Protein AF-A0A2E7Y3X1-F1 (afdb_monomer_lite)

Sequence (190 aa):
MLAMCLMLLVVEGESPPASPPPTRCIVHYDGQHRVCGELVGRDEDAVHITDEAGMQHSIPLPRVVAIEPLLELPAPSEGIVELIDGRQLRGLLKRDDCNAVEIMLHGVPVQMERHHVSRVWILDPLEKRYAELKKSMPLERPGAHLAFCRWLVREKAWPLAVLELEAHTSTHRSAEATRLLRAARAQHKL

Radius of gyration: 26.08 Å; chains: 1; bounding box: 53×42×89 Å

Secondary structure (DSSP, 8-state):
--------------PPP-----EEEEEEETTTEEEEEEEEEE-SSEEEEEETTS-EEEEEGGGEEEEEEPP--SS-EEEEEEETTS-EEEEEEEEE-SSEEEEEETTEEEEEEGGGEEEEEEPPPHHHHHHHHHHHS-TTSHHHHHHHHHHHHHTT-HHHHHHHHHHHHHHS--HHHHHHHHHHHHHHT-

Structure (mmCIF, N/CA/C/O backbone):
data_AF-A0A2E7Y3X1-F1
#
_entry.id   AF-A0A2E7Y3X1-F1
#
loop_
_atom_site.group_PDB
_atom_site.id
_atom_site.type_symbol
_atom_site.label_atom_id
_atom_site.label_alt_id
_atom_site.label_comp_id
_atom_site.label_asym_id
_atom_site.label_entity_id
_atom_site.label_seq_id
_atom_site.pdbx_PDB_ins_code
_atom_site.Cartn_x
_atom_site.Cartn_y
_atom_site.Cartn_z
_atom_site.occupancy
_atom_site.B_iso_or_equiv
_atom_site.auth_seq_id
_atom_site.auth_comp_id
_atom_site.auth_asym_id
_atom_site.auth_atom_id
_atom_site.pdbx_PDB_model_num
ATOM 1 N N . MET A 1 1 ? 35.098 32.346 60.918 1.00 36.81 1 MET A N 1
ATOM 2 C CA . MET A 1 1 ? 35.245 31.022 60.270 1.00 36.81 1 MET A CA 1
ATOM 3 C C . MET A 1 1 ? 34.120 30.129 60.764 1.00 36.81 1 MET A C 1
ATOM 5 O O . MET A 1 1 ? 34.074 29.907 61.957 1.00 36.81 1 MET A O 1
ATOM 9 N N . LEU A 1 2 ? 33.186 29.601 59.985 1.00 36.59 2 LEU A N 1
ATOM 10 C CA . LEU A 1 2 ? 32.792 29.774 58.590 1.00 36.59 2 LEU A CA 1
ATOM 11 C C . LEU A 1 2 ? 31.359 29.203 58.579 1.00 36.59 2 LEU A C 1
ATOM 13 O O . LEU A 1 2 ? 31.165 28.053 58.966 1.00 36.59 2 LEU A O 1
ATOM 17 N N . ALA A 1 3 ? 30.360 30.029 58.268 1.00 38.53 3 ALA A N 1
ATOM 18 C CA . ALA A 1 3 ? 28.970 29.601 58.155 1.00 38.53 3 ALA A CA 1
ATOM 19 C C . ALA A 1 3 ? 28.824 28.798 56.858 1.00 38.53 3 ALA A C 1
ATOM 21 O O . ALA A 1 3 ? 29.039 29.344 55.777 1.00 38.53 3 ALA A O 1
ATOM 22 N N . MET A 1 4 ? 28.509 27.508 56.959 1.00 36.28 4 MET A N 1
ATOM 23 C CA . MET A 1 4 ? 28.327 26.648 55.793 1.00 36.28 4 MET A CA 1
ATOM 24 C C . MET A 1 4 ? 26.831 26.505 55.511 1.00 36.28 4 MET A C 1
ATOM 26 O O . MET A 1 4 ? 26.117 25.771 56.190 1.00 36.28 4 MET A O 1
ATOM 30 N N . CYS A 1 5 ? 26.370 27.282 54.530 1.00 38.19 5 CYS A N 1
ATOM 31 C CA . CYS A 1 5 ? 25.054 27.170 53.916 1.00 38.19 5 CYS A CA 1
ATOM 32 C C . CYS A 1 5 ? 24.906 25.791 53.265 1.00 38.19 5 CYS A C 1
ATOM 34 O O . CYS A 1 5 ? 25.650 25.465 52.341 1.00 38.19 5 CYS A O 1
ATOM 36 N N . LEU A 1 6 ? 23.931 25.003 53.716 1.00 38.72 6 LEU A N 1
ATOM 37 C CA . LEU A 1 6 ? 23.481 23.814 53.003 1.00 38.72 6 LEU A CA 1
ATOM 38 C C . LEU A 1 6 ? 22.379 24.251 52.029 1.00 38.72 6 LEU A C 1
ATOM 40 O O . LEU A 1 6 ? 21.280 24.614 52.447 1.00 38.72 6 LEU A O 1
ATOM 44 N N . MET A 1 7 ? 22.711 24.290 50.738 1.00 38.16 7 MET A N 1
ATOM 45 C CA . MET A 1 7 ? 21.757 24.560 49.665 1.00 38.16 7 MET A CA 1
ATOM 46 C C . MET A 1 7 ? 20.740 23.418 49.554 1.00 38.16 7 MET A C 1
ATOM 48 O O . MET A 1 7 ? 21.112 22.255 49.408 1.00 38.16 7 MET A O 1
ATOM 52 N N . LEU A 1 8 ? 19.457 23.778 49.573 1.00 37.97 8 LEU A N 1
ATOM 53 C CA . LEU A 1 8 ? 18.356 22.954 49.086 1.00 37.97 8 LEU A CA 1
ATOM 54 C C . LEU A 1 8 ? 18.502 22.791 47.567 1.00 37.97 8 LEU A C 1
ATOM 56 O O . LEU A 1 8 ? 18.290 23.740 46.815 1.00 37.97 8 LEU A O 1
ATOM 60 N N . LEU A 1 9 ? 18.863 21.588 47.123 1.00 38.94 9 LEU A N 1
ATOM 61 C CA . LEU A 1 9 ? 18.692 21.169 45.735 1.00 38.94 9 LEU A CA 1
ATOM 62 C C . LEU A 1 9 ? 17.208 20.865 45.517 1.00 38.94 9 LEU A C 1
ATOM 64 O O . LEU A 1 9 ? 16.686 19.857 45.992 1.00 38.94 9 LEU A O 1
ATOM 68 N N . VAL A 1 10 ? 16.533 21.773 44.816 1.00 39.69 10 VAL A N 1
ATOM 69 C CA . VAL A 1 10 ? 15.251 21.511 44.164 1.00 39.69 10 VAL A CA 1
ATOM 70 C C . VAL A 1 10 ? 15.531 20.487 43.068 1.00 39.69 10 VAL A C 1
ATOM 72 O O . VAL A 1 10 ? 16.221 20.791 42.099 1.00 39.69 10 VAL A O 1
ATOM 75 N N . VAL A 1 11 ? 15.052 19.258 43.248 1.00 41.47 11 VAL A N 1
ATOM 76 C CA . VAL A 1 11 ? 14.991 18.276 42.163 1.00 41.47 11 VAL A CA 1
ATOM 77 C C . VAL A 1 11 ? 13.848 18.729 41.265 1.00 41.47 11 VAL A C 1
ATOM 79 O O . VAL A 1 11 ? 12.677 18.581 41.616 1.00 41.47 11 VAL A O 1
ATOM 82 N N . GLU A 1 12 ? 14.197 19.378 40.157 1.00 40.31 12 GLU A N 1
ATOM 83 C CA . GLU A 1 12 ? 13.263 19.681 39.079 1.00 40.31 12 GLU A CA 1
ATOM 84 C C . GLU A 1 12 ? 12.647 18.361 38.606 1.00 40.31 12 GLU A C 1
ATOM 86 O O . GLU A 1 12 ? 13.353 17.426 38.230 1.00 40.31 12 GLU A O 1
ATOM 91 N N . GLY A 1 13 ? 11.321 18.266 38.714 1.00 38.94 13 GLY A N 1
ATOM 92 C CA . GLY A 1 13 ? 10.562 17.119 38.246 1.00 38.94 13 GLY A CA 1
ATOM 93 C C . GLY A 1 13 ? 10.783 16.947 36.752 1.00 38.94 13 GLY A C 1
ATOM 94 O O . GLY A 1 13 ? 10.369 17.788 35.954 1.00 38.94 13 GLY A O 1
ATOM 95 N N . GLU A 1 14 ? 11.449 15.856 36.395 1.00 34.66 14 GLU A N 1
ATOM 96 C CA . GLU A 1 14 ? 11.584 15.395 35.025 1.00 34.66 14 GLU A CA 1
ATOM 97 C C . GLU A 1 14 ? 10.174 15.261 34.441 1.00 34.66 14 GLU A C 1
ATOM 99 O O . GLU A 1 14 ? 9.353 14.471 34.913 1.00 34.66 14 GLU A O 1
ATOM 104 N N . SER A 1 15 ? 9.854 16.125 33.476 1.00 43.72 15 SER A N 1
ATOM 105 C CA . SER A 1 15 ? 8.588 16.051 32.754 1.00 43.72 15 SER A CA 1
ATOM 106 C C . SER A 1 15 ? 8.481 14.652 32.142 1.00 43.72 15 SER A C 1
ATOM 108 O O . SER A 1 15 ? 9.465 14.196 31.551 1.00 43.72 15 SER A O 1
ATOM 110 N N . PRO A 1 16 ? 7.340 13.949 32.283 1.00 46.28 16 PRO A N 1
ATOM 111 C CA . PRO A 1 16 ? 7.193 12.618 31.711 1.00 46.28 16 PRO A CA 1
ATOM 112 C C . PRO A 1 16 ? 7.498 12.680 30.208 1.00 46.28 16 PRO A C 1
ATOM 114 O O . PRO A 1 16 ? 7.191 13.698 29.574 1.00 46.28 16 PRO A O 1
ATOM 117 N N . PRO A 1 17 ? 8.120 11.631 29.635 1.00 42.34 17 PRO A N 1
ATOM 118 C CA . PRO A 1 17 ? 8.454 11.609 28.220 1.00 42.34 17 PRO A CA 1
ATOM 119 C C . PRO A 1 17 ? 7.197 11.950 27.429 1.00 42.34 17 PRO A C 1
ATOM 121 O O . PRO A 1 17 ? 6.142 11.362 27.674 1.00 42.34 17 PRO A O 1
ATOM 124 N N . ALA A 1 18 ? 7.313 12.946 26.545 1.00 43.97 18 ALA A N 1
ATOM 125 C CA . ALA A 1 18 ? 6.234 13.382 25.675 1.00 43.97 18 ALA A CA 1
ATOM 126 C C . ALA A 1 18 ? 5.549 12.138 25.107 1.00 43.97 18 ALA A C 1
ATOM 128 O O . ALA A 1 18 ? 6.200 11.335 24.431 1.00 43.97 18 ALA A O 1
ATOM 129 N N . SER A 1 19 ? 4.276 11.953 25.478 1.00 41.88 19 SER A N 1
ATOM 130 C CA . SER A 1 19 ? 3.465 10.826 25.030 1.00 41.88 19 SER A CA 1
ATOM 131 C C . SER A 1 19 ? 3.677 10.665 23.526 1.00 41.88 19 SER A C 1
ATOM 133 O O . SER A 1 19 ? 3.640 11.683 22.821 1.00 41.88 19 SER A O 1
ATOM 135 N N . PRO A 1 20 ? 3.934 9.443 23.016 1.00 49.34 20 PRO A N 1
ATOM 136 C CA . PRO A 1 20 ? 3.955 9.236 21.577 1.00 49.34 20 PRO A CA 1
ATOM 137 C C . PRO A 1 20 ? 2.677 9.854 20.995 1.00 49.34 20 PRO A C 1
ATOM 139 O O . PRO A 1 20 ? 1.634 9.798 21.661 1.00 49.34 20 PRO A O 1
ATOM 142 N N . PRO A 1 21 ? 2.759 10.511 19.822 1.00 53.31 21 PRO A N 1
ATOM 143 C CA . PRO A 1 21 ? 1.614 11.204 19.252 1.00 53.31 21 PRO A CA 1
ATOM 144 C C . PRO A 1 21 ? 0.409 10.256 19.251 1.00 53.31 21 PRO A C 1
ATOM 146 O O . PRO A 1 21 ? 0.591 9.072 18.929 1.00 53.31 21 PRO A O 1
ATOM 149 N N . PRO A 1 22 ? -0.781 10.739 19.662 1.00 60.69 22 PRO A N 1
ATOM 150 C CA . PRO A 1 22 ? -1.964 9.902 19.773 1.00 60.69 22 PRO A CA 1
ATOM 151 C C . PRO A 1 22 ? -2.155 9.180 18.447 1.00 60.69 22 PRO A C 1
ATOM 153 O O . PRO A 1 22 ? -2.323 9.787 17.391 1.00 60.69 22 PRO A O 1
ATOM 156 N N . THR A 1 23 ? -2.012 7.860 18.491 1.00 82.44 23 THR A N 1
ATOM 157 C CA . THR A 1 23 ? -2.152 7.038 17.297 1.00 82.44 23 THR A CA 1
ATOM 158 C C . THR A 1 23 ? -3.634 6.754 17.163 1.00 82.44 23 THR A C 1
ATOM 160 O O . THR A 1 23 ? -4.177 5.953 17.928 1.00 82.44 23 THR A O 1
ATOM 163 N N . ARG A 1 24 ? -4.300 7.440 16.225 1.00 91.06 24 ARG A N 1
ATOM 164 C CA . ARG A 1 24 ? -5.672 7.091 15.854 1.00 91.06 24 ARG A CA 1
ATOM 165 C C . ARG A 1 24 ? -5.684 5.647 15.379 1.00 91.06 24 ARG A C 1
ATOM 167 O O . ARG A 1 24 ? -4.821 5.226 14.609 1.00 91.06 24 ARG A O 1
ATOM 174 N N . CYS A 1 25 ? -6.613 4.858 15.892 1.00 92.62 25 CYS A N 1
ATOM 175 C CA . CYS A 1 25 ? -6.677 3.441 15.588 1.00 92.62 25 CYS A CA 1
ATOM 176 C C . CYS A 1 25 ? -8.103 2.907 15.682 1.00 92.62 25 CYS A C 1
ATOM 178 O O . CYS A 1 25 ? -9.008 3.540 16.228 1.00 92.62 25 CYS A O 1
ATOM 180 N N . ILE A 1 26 ? -8.282 1.710 15.137 1.00 92.62 26 ILE A N 1
ATOM 181 C CA . ILE A 1 26 ? -9.478 0.897 15.302 1.00 92.62 26 ILE A CA 1
ATOM 182 C C . ILE A 1 26 ? -9.088 -0.304 16.154 1.00 92.62 26 ILE A C 1
ATOM 184 O O . ILE A 1 26 ? -8.217 -1.089 15.776 1.00 92.62 26 ILE A O 1
ATOM 188 N N . VAL A 1 27 ? -9.740 -0.456 17.302 1.00 93.19 27 VAL A N 1
ATOM 189 C CA . VAL A 1 27 ? -9.602 -1.633 18.159 1.00 93.19 27 VAL A CA 1
ATOM 190 C C . VAL A 1 27 ? -10.762 -2.571 17.868 1.00 93.19 27 VAL A C 1
ATOM 192 O O . VAL A 1 27 ? -11.920 -2.226 18.102 1.00 93.19 27 VAL A O 1
ATOM 195 N N . HIS A 1 28 ? -10.445 -3.765 17.377 1.00 92.69 28 HIS A N 1
ATOM 196 C CA . HIS A 1 28 ? -11.402 -4.850 17.177 1.00 92.69 28 HIS A CA 1
ATOM 197 C C . HIS A 1 28 ? -11.414 -5.753 18.404 1.00 92.69 28 HIS A C 1
ATOM 199 O O . HIS A 1 28 ? -10.354 -6.192 18.858 1.00 92.69 28 HIS A O 1
ATOM 205 N N . TYR A 1 29 ? -12.597 -6.057 18.931 1.00 94.56 29 TYR A N 1
ATOM 206 C CA . TYR A 1 29 ? -12.757 -6.879 20.128 1.00 94.56 29 TYR A CA 1
ATOM 207 C C . TYR A 1 29 ? -14.000 -7.771 20.059 1.00 94.56 29 TYR A C 1
ATOM 209 O O . TYR A 1 29 ? -14.948 -7.503 19.323 1.00 94.56 29 TYR A O 1
ATOM 217 N N . ASP A 1 30 ? -13.962 -8.892 20.783 1.00 93.88 30 ASP A N 1
ATOM 218 C CA . ASP A 1 30 ? -14.985 -9.956 20.759 1.00 93.88 30 ASP A CA 1
ATOM 219 C C . ASP A 1 30 ? -15.348 -10.479 19.353 1.00 93.88 30 ASP A C 1
ATOM 221 O O . ASP A 1 30 ? -16.418 -11.045 19.141 1.00 93.88 30 ASP A O 1
ATOM 225 N N . GLY A 1 31 ? -14.488 -10.254 18.359 1.00 87.31 31 GLY A N 1
ATOM 226 C CA . GLY A 1 31 ? -14.678 -10.677 16.970 1.00 87.31 31 GLY A CA 1
ATOM 227 C C . GLY A 1 31 ? -15.711 -9.890 16.152 1.00 87.31 31 GLY A C 1
ATOM 228 O O . GLY A 1 31 ? -15.670 -9.978 14.928 1.00 87.31 31 GLY A O 1
ATOM 229 N N . GLN A 1 32 ? -16.615 -9.127 16.774 1.00 88.19 32 GLN A N 1
ATOM 230 C CA . GLN A 1 32 ? -17.670 -8.378 16.066 1.00 88.19 32 GLN A CA 1
ATOM 231 C C . GLN A 1 32 ? -17.723 -6.891 16.412 1.00 88.19 32 GLN A C 1
ATOM 233 O O . GLN A 1 32 ? -18.306 -6.109 15.660 1.00 88.19 32 GLN A O 1
ATOM 238 N N . HIS A 1 33 ? -17.139 -6.487 17.537 1.00 91.62 33 HIS A N 1
ATOM 239 C CA . HIS A 1 33 ? -17.184 -5.104 17.973 1.00 91.62 33 HIS A CA 1
ATOM 240 C C . HIS A 1 33 ? -15.929 -4.353 17.542 1.00 91.62 33 HIS A C 1
ATOM 242 O O . HIS A 1 33 ? -14.830 -4.909 17.473 1.00 91.62 33 HIS A O 1
ATOM 248 N N . ARG A 1 34 ? -16.104 -3.058 17.279 1.00 92.12 34 ARG A N 1
ATOM 249 C C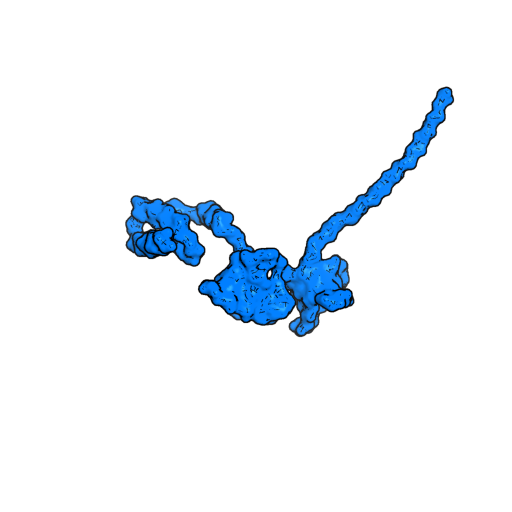A . ARG A 1 34 ? -15.011 -2.140 16.982 1.00 92.12 34 ARG A CA 1
ATOM 250 C C . ARG A 1 34 ? -15.239 -0.804 17.671 1.00 92.12 34 ARG A C 1
ATOM 252 O O . ARG A 1 34 ? -16.358 -0.296 17.661 1.00 92.12 34 ARG A O 1
ATOM 259 N N . VAL A 1 35 ? -14.173 -0.23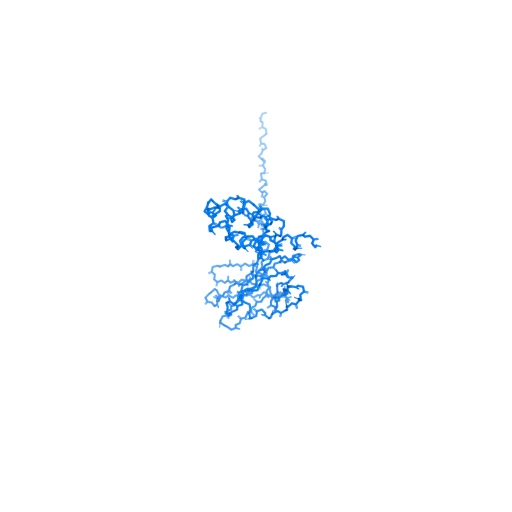6 18.216 1.00 93.94 35 VAL A N 1
ATOM 260 C CA . VAL A 1 35 ? -14.120 1.158 18.670 1.00 93.94 35 VAL A CA 1
ATOM 261 C C . VAL A 1 35 ? -13.020 1.855 17.892 1.00 93.94 35 VAL A C 1
ATOM 263 O O . VAL A 1 35 ? -11.934 1.306 17.719 1.00 93.94 35 VAL A O 1
ATOM 266 N N . CYS A 1 36 ? -13.323 3.051 17.403 1.00 93.25 36 CYS A N 1
ATOM 267 C CA . CYS A 1 36 ? -12.362 3.895 16.722 1.00 93.25 36 CYS A CA 1
ATOM 268 C C . CYS A 1 36 ? -12.151 5.183 17.502 1.00 93.25 36 CYS A C 1
ATOM 270 O O . CYS A 1 36 ? -13.106 5.733 18.053 1.00 93.25 36 CYS A O 1
ATOM 272 N N . GLY A 1 37 ? -10.912 5.650 17.535 1.00 92.38 37 GLY A N 1
ATOM 273 C CA . GLY A 1 37 ? -10.538 6.810 18.319 1.00 92.38 37 GLY A CA 1
ATOM 274 C C . GLY A 1 37 ? -9.037 6.894 18.529 1.00 92.38 37 GLY A C 1
ATOM 275 O O . GLY A 1 37 ? -8.255 6.312 17.776 1.00 92.38 37 GLY A O 1
ATOM 276 N N . GLU A 1 38 ? -8.635 7.623 19.558 1.00 92.50 38 GLU A N 1
ATOM 277 C CA . GLU A 1 38 ? -7.236 7.826 19.916 1.00 92.50 38 GLU A CA 1
ATOM 278 C C . GLU A 1 38 ? -6.793 6.809 20.965 1.00 92.50 38 GLU A C 1
ATOM 280 O O . GLU A 1 38 ? -7.393 6.695 22.038 1.00 92.50 38 GLU A O 1
ATOM 285 N N . LEU A 1 39 ? -5.722 6.070 20.667 1.00 91.69 39 LEU A N 1
ATOM 286 C CA . LEU A 1 39 ? -5.102 5.179 21.640 1.00 91.69 39 LEU A CA 1
ATOM 287 C C . LEU A 1 39 ? -4.460 6.008 22.762 1.00 91.69 39 LEU A C 1
ATOM 289 O O . LEU A 1 39 ? -3.434 6.652 22.550 1.00 91.69 39 LEU A O 1
ATOM 293 N N . VAL A 1 40 ? -5.050 5.957 23.957 1.00 90.69 40 VAL A N 1
ATOM 294 C CA . VAL A 1 40 ? -4.565 6.669 25.152 1.00 90.69 40 VAL A CA 1
ATOM 295 C C . VAL A 1 40 ? -3.418 5.906 25.801 1.00 90.69 40 VAL A C 1
ATOM 297 O O . VAL A 1 40 ? -2.466 6.495 26.307 1.00 90.69 40 VAL A O 1
ATOM 300 N N . GLY A 1 41 ? -3.501 4.578 25.789 1.00 85.94 41 GLY A N 1
ATOM 301 C CA . GLY A 1 41 ? -2.474 3.735 26.371 1.00 85.94 41 GLY A CA 1
ATOM 302 C C . GLY A 1 41 ? -2.835 2.262 26.353 1.00 85.94 41 GLY A C 1
ATOM 303 O O . GLY A 1 41 ? -3.950 1.855 26.025 1.00 85.94 41 GLY A O 1
ATOM 304 N N . ARG A 1 42 ? -1.854 1.455 26.729 1.00 88.56 42 ARG A N 1
ATOM 305 C CA . ARG A 1 42 ? -1.990 0.020 26.933 1.00 88.56 42 ARG A CA 1
ATOM 306 C C . ARG A 1 42 ? -1.262 -0.323 28.221 1.00 88.56 42 ARG A C 1
ATOM 308 O O . ARG A 1 42 ? -0.087 0.016 28.348 1.00 88.56 42 ARG A O 1
ATOM 315 N N . ASP A 1 43 ? -1.958 -0.972 29.140 1.00 89.44 43 ASP A N 1
ATOM 316 C CA . ASP A 1 43 ? -1.357 -1.547 30.341 1.00 89.44 43 ASP A CA 1
ATOM 317 C C . ASP A 1 43 ? -1.235 -3.076 30.196 1.00 89.44 43 ASP A C 1
ATOM 319 O O . ASP A 1 43 ? -1.312 -3.617 29.085 1.00 89.44 43 ASP A O 1
ATOM 323 N N . GLU A 1 44 ? -0.956 -3.771 31.299 1.00 89.94 44 GLU A N 1
ATOM 324 C CA . GLU A 1 44 ? -0.776 -5.228 31.311 1.00 89.94 44 GLU A CA 1
ATOM 325 C C . GLU A 1 44 ? -2.080 -6.001 31.064 1.00 89.94 44 GLU A C 1
ATOM 327 O O . GLU A 1 44 ? -2.022 -7.143 30.606 1.00 89.94 44 GLU A O 1
ATOM 332 N N . ASP A 1 45 ? -3.239 -5.372 31.282 1.00 93.25 45 ASP A N 1
ATOM 333 C CA . ASP A 1 45 ? -4.541 -6.040 31.317 1.00 93.25 45 ASP A CA 1
ATOM 334 C C . ASP A 1 45 ? -5.514 -5.538 30.240 1.00 93.25 45 ASP A C 1
ATOM 336 O O . ASP A 1 45 ? -6.428 -6.268 29.843 1.00 93.25 45 ASP A O 1
ATOM 340 N N . ALA A 1 46 ? -5.339 -4.316 29.735 1.00 94.44 46 ALA A N 1
ATOM 341 C CA . ALA A 1 46 ? -6.295 -3.625 28.883 1.00 94.44 46 ALA A CA 1
ATOM 342 C C . ALA A 1 46 ? -5.665 -2.622 27.898 1.00 94.44 46 ALA A C 1
ATOM 344 O O . ALA A 1 46 ? -4.543 -2.126 28.031 1.00 94.44 46 ALA A O 1
ATOM 345 N N . VAL A 1 47 ? -6.454 -2.311 26.872 1.00 93.38 47 VAL A N 1
ATOM 346 C CA . VAL A 1 47 ? -6.231 -1.237 25.905 1.00 93.38 47 VAL A CA 1
ATOM 347 C C . VAL A 1 47 ? -7.215 -0.117 26.208 1.00 93.38 47 VAL A C 1
ATOM 349 O O . VAL A 1 47 ? -8.421 -0.359 26.290 1.00 93.38 47 VAL A O 1
ATOM 352 N N . HIS A 1 48 ? -6.705 1.105 26.345 1.00 94.06 48 HIS A N 1
ATOM 353 C CA . HIS A 1 48 ? -7.501 2.297 26.621 1.00 94.06 48 HIS A CA 1
ATOM 354 C C . HIS A 1 48 ? -7.565 3.176 25.379 1.00 94.06 48 HIS A C 1
ATOM 356 O O . HIS A 1 48 ? -6.534 3.602 24.853 1.00 94.06 48 HIS A O 1
ATOM 362 N N . ILE A 1 49 ? -8.779 3.457 24.921 1.00 94.25 49 ILE A N 1
ATOM 36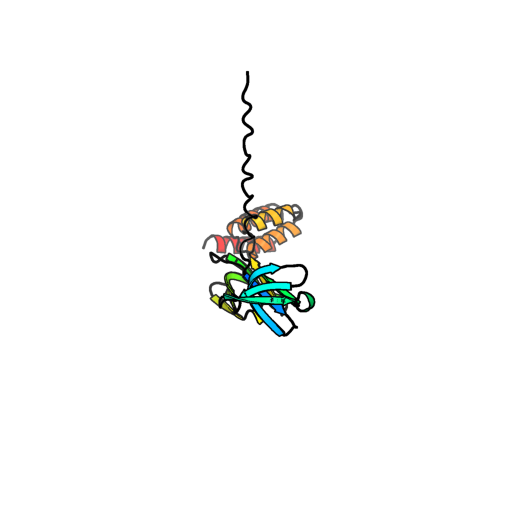3 C CA . ILE A 1 49 ? -9.051 4.256 23.727 1.00 94.25 49 ILE A CA 1
ATOM 364 C C . ILE A 1 49 ? -10.107 5.308 24.050 1.00 94.25 49 ILE A C 1
ATOM 366 O O . ILE A 1 49 ? -11.099 5.007 24.711 1.00 94.25 49 ILE A O 1
ATOM 370 N N . THR A 1 50 ? -9.900 6.535 23.589 1.00 94.88 50 THR A N 1
ATOM 371 C CA . THR A 1 50 ? -10.918 7.589 23.645 1.00 94.88 50 THR A CA 1
ATOM 372 C C . THR A 1 50 ? -11.582 7.664 22.285 1.00 94.88 50 THR A C 1
ATOM 374 O O . THR A 1 50 ? -10.900 7.904 21.291 1.00 94.88 50 THR A O 1
ATOM 377 N N . ASP A 1 51 ? -12.888 7.417 22.225 1.00 92.75 51 ASP A N 1
ATOM 378 C CA . ASP A 1 51 ? -13.636 7.482 20.972 1.00 92.75 51 ASP A CA 1
ATOM 379 C C . ASP A 1 51 ? -13.806 8.923 20.457 1.00 92.75 51 ASP A C 1
ATOM 381 O O . ASP A 1 51 ? -13.461 9.900 21.124 1.00 92.75 51 ASP A O 1
ATOM 385 N N . GLU A 1 52 ? -14.365 9.069 19.254 1.00 87.06 52 GLU A N 1
ATOM 386 C CA . GLU A 1 52 ? -14.612 10.383 18.637 1.00 87.06 52 GLU A CA 1
ATOM 387 C C . GLU A 1 52 ? -15.604 11.262 19.428 1.00 87.06 52 GLU A C 1
ATOM 389 O O . GLU A 1 52 ? -15.636 12.478 19.237 1.00 87.06 52 GLU A O 1
ATOM 394 N N . ALA A 1 53 ? -16.404 10.678 20.326 1.00 89.62 53 ALA A N 1
ATOM 395 C CA . ALA A 1 53 ? -17.306 11.407 21.215 1.00 89.62 53 ALA A CA 1
ATOM 396 C C . ALA A 1 53 ? -16.621 11.855 22.522 1.00 89.62 53 ALA A C 1
ATOM 398 O O . ALA A 1 53 ? -17.260 12.494 23.361 1.00 89.62 53 ALA A O 1
ATOM 399 N N . GLY A 1 54 ? -15.334 11.540 22.705 1.00 89.50 54 GLY A N 1
ATOM 400 C CA . GLY A 1 54 ? -14.578 11.830 23.920 1.00 89.50 54 GLY A CA 1
ATOM 401 C C . GLY A 1 54 ? -14.844 10.842 25.058 1.00 89.50 54 GLY A C 1
ATOM 402 O O . GLY A 1 54 ? -14.451 11.100 26.196 1.00 89.50 54 GLY A O 1
ATOM 403 N N . MET A 1 55 ? -15.517 9.722 24.786 1.00 93.06 55 MET A N 1
ATOM 404 C CA . MET A 1 55 ? -15.770 8.682 25.773 1.00 93.06 55 MET A CA 1
ATOM 405 C C . MET A 1 55 ? -14.583 7.729 25.840 1.00 93.06 55 MET A C 1
ATOM 407 O O . MET A 1 55 ? -14.108 7.213 24.829 1.00 93.06 55 MET A O 1
ATOM 411 N N . GLN A 1 56 ? -14.116 7.473 27.057 1.00 93.62 56 GLN A N 1
ATOM 412 C CA . GLN A 1 56 ? -13.027 6.541 27.290 1.00 93.62 56 GLN A CA 1
ATOM 413 C C . GLN A 1 56 ? -13.564 5.112 27.396 1.00 93.62 56 GLN A C 1
ATOM 415 O O . GLN A 1 56 ? -14.439 4.816 28.211 1.00 93.62 56 GLN A O 1
ATOM 420 N N . HIS A 1 57 ? -12.991 4.217 26.599 1.00 93.94 57 HIS A N 1
ATOM 421 C CA . HIS A 1 57 ? -13.256 2.786 26.614 1.00 93.94 57 HIS A CA 1
ATOM 422 C C . HIS A 1 57 ? -12.015 2.049 27.099 1.00 93.94 57 HIS A C 1
ATOM 424 O O . HIS A 1 57 ? -10.897 2.339 26.670 1.00 93.94 57 HIS A O 1
ATOM 430 N N . SER A 1 58 ? -12.224 1.066 27.972 1.00 94.88 58 SER A N 1
ATOM 431 C CA . SER A 1 58 ? -11.178 0.153 28.422 1.00 94.88 58 SER A CA 1
ATOM 432 C C . SER A 1 58 ? -11.544 -1.265 28.005 1.00 94.88 58 SER A C 1
ATOM 434 O O . SER A 1 58 ? -12.569 -1.808 28.426 1.00 94.88 58 SER A O 1
ATOM 436 N N . ILE A 1 59 ? -10.736 -1.842 27.119 1.00 95.94 59 ILE A N 1
ATOM 437 C CA . ILE A 1 59 ? -10.986 -3.144 26.504 1.00 95.94 59 ILE A CA 1
ATOM 438 C C . ILE A 1 59 ? -9.937 -4.127 27.035 1.00 95.94 59 ILE A C 1
ATOM 440 O O . ILE A 1 59 ? -8.754 -3.949 26.739 1.00 95.94 59 ILE A O 1
ATOM 444 N N . PRO A 1 60 ? -10.328 -5.177 27.781 1.00 95.81 60 PRO A N 1
ATOM 445 C CA . PRO A 1 60 ? -9.388 -6.177 28.277 1.00 95.81 60 PRO A CA 1
ATOM 446 C C . PRO A 1 60 ? -8.609 -6.843 27.138 1.00 95.81 60 PRO A C 1
ATOM 448 O O . PRO A 1 60 ? -9.212 -7.292 26.162 1.00 95.81 60 PRO A O 1
ATOM 451 N N . LEU A 1 61 ? -7.290 -6.978 27.280 1.00 93.88 61 LEU A N 1
ATOM 452 C CA . LEU A 1 61 ? -6.406 -7.571 26.272 1.00 93.88 61 LEU A CA 1
ATOM 453 C C . LEU A 1 61 ? -6.855 -8.959 25.788 1.00 93.88 61 LEU A C 1
ATOM 455 O O . LEU A 1 61 ? -6.806 -9.176 24.579 1.00 93.88 61 LEU A O 1
ATOM 459 N N . PRO A 1 62 ? -7.365 -9.873 26.643 1.00 95.56 62 PRO A N 1
ATOM 460 C CA . PRO A 1 62 ? -7.874 -11.165 26.176 1.00 95.56 62 PRO A CA 1
ATOM 461 C C . PRO A 1 62 ? -9.054 -11.073 25.196 1.00 95.56 62 PRO A C 1
ATOM 463 O O . PRO A 1 62 ? -9.342 -12.043 24.500 1.00 95.56 62 PRO A O 1
ATOM 466 N N . ARG A 1 63 ? -9.760 -9.934 25.153 1.00 96.06 63 ARG A N 1
ATOM 467 C CA . ARG A 1 63 ? -10.883 -9.677 24.235 1.00 96.06 63 ARG A CA 1
ATOM 468 C C . ARG A 1 63 ? -10.452 -8.950 22.966 1.00 96.06 63 ARG A C 1
ATOM 470 O O . ARG A 1 63 ? -11.216 -8.936 22.002 1.00 96.06 63 ARG A O 1
ATOM 477 N N . VAL A 1 64 ? -9.264 -8.343 22.958 1.00 95.06 64 VAL A N 1
ATOM 478 C CA . VAL A 1 64 ? -8.730 -7.622 21.800 1.00 95.06 64 VAL A CA 1
ATOM 479 C C . VAL A 1 64 ? -8.307 -8.628 20.737 1.00 95.06 64 VAL A C 1
ATOM 481 O O . VAL A 1 64 ? -7.464 -9.490 20.968 1.00 95.06 64 VAL A O 1
ATOM 484 N N . VAL A 1 65 ? -8.885 -8.489 19.550 1.00 93.44 65 VAL A N 1
ATOM 485 C CA . VAL A 1 65 ? -8.561 -9.309 18.379 1.00 93.44 65 VAL A CA 1
ATOM 486 C C . VAL A 1 65 ? -7.451 -8.653 17.566 1.00 93.44 65 VAL A C 1
ATOM 488 O O . VAL A 1 65 ? -6.503 -9.319 17.157 1.00 93.44 65 VAL A O 1
ATOM 491 N N . ALA A 1 66 ? -7.559 -7.345 17.333 1.00 90.31 66 ALA A N 1
ATOM 492 C CA . ALA A 1 66 ? -6.591 -6.584 16.556 1.00 90.31 66 ALA A CA 1
ATOM 493 C C . ALA A 1 66 ? -6.643 -5.095 16.913 1.00 90.31 66 ALA A C 1
ATOM 495 O O . ALA A 1 66 ? -7.685 -4.575 17.313 1.00 90.31 66 ALA A O 1
ATOM 496 N N . ILE A 1 67 ? -5.516 -4.412 16.720 1.00 90.56 67 ILE A N 1
ATOM 497 C CA . ILE A 1 67 ? -5.417 -2.953 16.773 1.00 90.56 67 ILE A CA 1
ATOM 498 C C . ILE A 1 67 ? -4.865 -2.503 15.426 1.00 90.56 67 ILE A C 1
ATOM 500 O O . ILE A 1 67 ? -3.733 -2.837 15.071 1.00 90.56 67 ILE A O 1
ATOM 504 N N . GLU A 1 68 ? -5.668 -1.766 14.673 1.00 89.75 68 GLU A N 1
ATOM 505 C CA . GLU A 1 68 ? -5.291 -1.234 13.370 1.00 89.75 68 GLU A CA 1
ATOM 506 C C . GLU A 1 68 ? -4.984 0.258 13.483 1.00 89.75 68 GLU A C 1
ATOM 508 O O . GLU A 1 68 ? -5.902 1.034 13.750 1.00 89.75 68 GLU A O 1
ATOM 513 N N . PRO A 1 69 ? -3.735 0.696 13.266 1.00 89.88 69 PRO A N 1
ATOM 514 C CA . PRO A 1 69 ? -3.443 2.119 13.197 1.00 89.88 69 PRO A CA 1
ATOM 515 C C . PRO A 1 69 ? -4.099 2.734 11.954 1.00 89.88 69 PRO A C 1
ATOM 517 O O . PRO A 1 69 ? -4.098 2.137 10.872 1.00 89.88 69 PRO A O 1
ATOM 520 N N . LEU A 1 70 ? -4.643 3.934 12.122 1.00 91.50 70 LEU A N 1
ATOM 521 C CA . LEU A 1 70 ? -5.097 4.795 11.038 1.00 91.50 70 LEU A CA 1
ATOM 522 C C . LEU A 1 70 ? -3.957 5.719 10.624 1.00 91.50 70 LEU A C 1
ATOM 524 O O . LEU A 1 70 ? -3.172 6.182 11.455 1.00 91.50 70 LEU A O 1
ATOM 528 N N . LEU A 1 71 ? -3.848 5.966 9.323 1.00 91.12 71 LEU A N 1
ATOM 529 C CA . LEU A 1 71 ? -2.834 6.868 8.799 1.00 91.12 71 LEU A CA 1
ATOM 530 C C . LEU A 1 71 ? -3.295 8.320 8.884 1.00 91.12 71 LEU A C 1
ATOM 532 O O . LEU A 1 71 ? -4.251 8.724 8.225 1.00 91.12 71 LEU A O 1
ATOM 536 N N . GLU A 1 72 ? -2.524 9.133 9.597 1.00 88.50 72 GLU A N 1
ATOM 537 C CA . GLU A 1 72 ? -2.654 10.584 9.528 1.00 88.50 72 GLU A CA 1
ATOM 538 C C . GLU A 1 72 ? -2.028 11.104 8.229 1.00 88.50 72 GLU A C 1
ATOM 540 O O . GLU A 1 72 ? -0.817 11.018 8.010 1.00 88.50 72 GLU A O 1
ATOM 545 N N . LEU A 1 73 ? -2.876 11.627 7.342 1.00 89.12 73 LEU A N 1
ATOM 546 C CA . LEU A 1 73 ? -2.502 12.084 6.005 1.00 89.12 73 LEU A CA 1
ATOM 547 C C . LEU A 1 73 ? -2.670 13.611 5.906 1.00 89.12 73 LEU A C 1
ATOM 549 O O . LEU A 1 73 ? -3.709 14.079 5.439 1.00 89.12 73 LEU A O 1
ATOM 553 N N . PRO A 1 74 ? -1.661 14.418 6.302 1.00 87.00 74 PRO A N 1
ATOM 554 C CA . PRO A 1 74 ? -1.753 15.882 6.240 1.00 87.00 74 PRO A CA 1
ATOM 555 C C . PRO A 1 74 ? -1.861 16.407 4.801 1.00 87.00 74 PRO A C 1
ATOM 557 O O . PRO A 1 74 ? -2.370 17.500 4.561 1.00 87.00 74 PRO A O 1
ATOM 560 N N . ALA A 1 75 ? -1.374 15.627 3.836 1.00 90.88 75 ALA A N 1
ATOM 561 C CA . ALA A 1 75 ? -1.534 15.870 2.415 1.00 90.88 75 ALA A CA 1
ATOM 562 C C . ALA A 1 75 ? -1.693 14.534 1.672 1.00 90.88 75 ALA A C 1
ATOM 564 O O . ALA A 1 75 ? -1.179 13.506 2.135 1.00 90.88 75 ALA A O 1
ATOM 565 N N . PRO A 1 76 ? -2.354 14.535 0.499 1.00 92.56 76 PRO A N 1
ATOM 566 C CA . PRO A 1 76 ? -2.483 13.332 -0.303 1.00 92.56 76 PRO A CA 1
ATOM 567 C C . PRO A 1 76 ? -1.120 12.715 -0.641 1.00 92.56 76 PRO A C 1
ATOM 569 O O . PRO A 1 76 ? -0.240 13.405 -1.153 1.00 92.56 76 PRO A O 1
ATOM 572 N N . SER A 1 77 ? -0.956 11.421 -0.372 1.00 93.25 77 SER A N 1
ATOM 573 C CA . SER A 1 77 ? 0.330 10.715 -0.475 1.00 93.25 77 SER A CA 1
ATOM 574 C C . SER A 1 77 ? 0.195 9.428 -1.285 1.00 93.25 77 SER A C 1
ATOM 576 O O . SER A 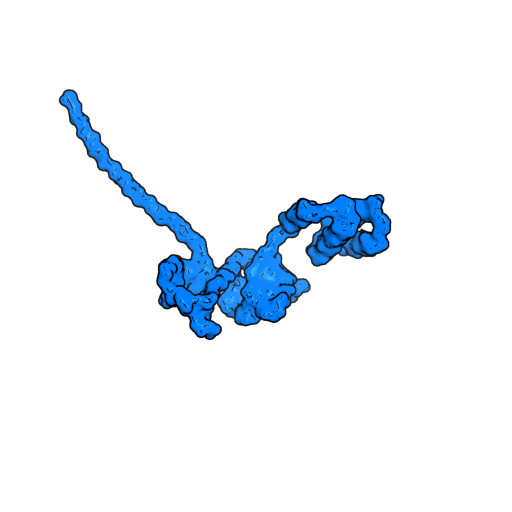1 77 ? -0.855 8.790 -1.260 1.00 93.25 77 SER A O 1
ATOM 578 N N . GLU A 1 78 ? 1.228 9.030 -2.037 1.00 93.69 78 GLU A N 1
ATOM 579 C CA . GLU A 1 78 ? 1.190 7.731 -2.723 1.00 93.69 78 GLU A CA 1
ATOM 580 C C . GLU A 1 78 ? 1.124 6.604 -1.696 1.00 93.69 78 GLU A C 1
ATOM 582 O O . GLU A 1 78 ? 1.895 6.571 -0.741 1.00 93.69 78 GLU A O 1
ATOM 587 N N . GLY A 1 79 ? 0.228 5.650 -1.912 1.00 94.56 79 GLY A N 1
ATOM 588 C CA . GLY A 1 79 ? 0.084 4.523 -1.010 1.00 94.56 79 GLY A CA 1
ATOM 589 C C . GLY A 1 79 ? -0.632 3.346 -1.636 1.00 94.56 79 GLY A C 1
ATOM 590 O O . GLY A 1 79 ? -1.015 3.359 -2.814 1.00 94.56 79 GLY A O 1
ATOM 591 N N . ILE A 1 80 ? -0.770 2.306 -0.824 1.00 95.00 80 ILE A N 1
ATOM 592 C CA . ILE A 1 80 ? -1.465 1.078 -1.176 1.00 95.00 80 ILE A CA 1
ATOM 593 C C . ILE A 1 80 ? -2.574 0.838 -0.159 1.00 95.00 80 ILE A C 1
ATOM 595 O O . ILE A 1 80 ? -2.361 0.936 1.049 1.00 95.00 80 ILE A O 1
ATOM 599 N N . VAL A 1 81 ? -3.749 0.506 -0.684 1.00 96.00 81 VAL A N 1
ATOM 600 C CA . VAL A 1 81 ? -4.870 -0.060 0.063 1.00 96.00 81 VAL A CA 1
ATOM 601 C C . VAL A 1 81 ? -4.953 -1.533 -0.303 1.00 96.00 81 VAL A C 1
ATOM 603 O O . VAL A 1 81 ? -5.190 -1.880 -1.462 1.00 96.00 81 VAL A O 1
ATOM 606 N N . GLU A 1 82 ? -4.743 -2.399 0.674 1.00 96.06 82 GLU A N 1
ATOM 607 C CA . GLU A 1 82 ? -4.968 -3.834 0.559 1.00 96.06 82 GLU A CA 1
ATOM 608 C C . GLU A 1 82 ? -6.358 -4.168 1.079 1.00 96.06 82 GLU A C 1
ATOM 610 O O . GLU A 1 82 ? -6.752 -3.756 2.171 1.00 96.06 82 GLU A O 1
ATOM 615 N N . LEU A 1 83 ? -7.117 -4.897 0.274 1.00 95.62 83 LEU A N 1
ATOM 616 C CA . LEU A 1 83 ? -8.478 -5.301 0.586 1.00 95.62 83 LEU A CA 1
ATOM 617 C C . LEU A 1 83 ? -8.495 -6.654 1.280 1.00 95.62 83 LEU A C 1
ATOM 619 O O . LEU A 1 83 ? -7.549 -7.432 1.178 1.00 95.62 83 LEU A O 1
ATOM 623 N N . ILE A 1 84 ? -9.610 -6.961 1.936 1.00 92.94 84 ILE A N 1
ATOM 624 C CA . ILE A 1 84 ? -9.814 -8.261 2.594 1.00 92.94 84 ILE A CA 1
ATOM 625 C C . ILE A 1 84 ? -9.737 -9.453 1.625 1.00 92.94 84 ILE A C 1
ATOM 627 O O . ILE A 1 84 ? -9.437 -10.565 2.045 1.00 92.94 84 ILE A O 1
ATOM 631 N N . ASP A 1 85 ? -9.979 -9.230 0.329 1.00 93.62 85 ASP A N 1
ATOM 632 C CA . ASP A 1 85 ? -9.857 -10.245 -0.725 1.00 93.62 85 ASP A CA 1
ATOM 633 C C . ASP A 1 85 ? -8.415 -10.402 -1.258 1.00 93.62 85 ASP A C 1
ATOM 635 O O . ASP A 1 85 ? -8.173 -11.177 -2.184 1.00 93.62 85 ASP A O 1
ATOM 639 N N . GLY A 1 86 ? -7.453 -9.668 -0.687 1.00 93.62 86 GLY A N 1
ATOM 640 C CA . GLY A 1 86 ? -6.041 -9.675 -1.068 1.00 93.62 86 GLY A CA 1
ATOM 641 C C . GLY A 1 86 ? -5.703 -8.799 -2.276 1.00 93.62 86 GLY A C 1
ATOM 642 O O . GLY A 1 86 ? -4.537 -8.708 -2.667 1.00 93.62 86 GLY A O 1
ATOM 643 N N . ARG A 1 87 ? -6.681 -8.129 -2.898 1.00 95.19 87 ARG A N 1
ATOM 644 C CA . ARG A 1 87 ? -6.384 -7.171 -3.967 1.00 95.19 87 ARG A CA 1
ATOM 645 C C . ARG A 1 87 ? -5.688 -5.943 -3.396 1.00 95.19 87 ARG A C 1
ATOM 647 O O . ARG A 1 87 ? -6.070 -5.423 -2.352 1.00 95.19 87 ARG A O 1
ATOM 654 N N . GLN A 1 88 ? -4.729 -5.421 -4.153 1.00 95.69 88 GLN A N 1
ATOM 655 C CA . GLN A 1 88 ? -4.001 -4.207 -3.802 1.00 95.69 88 GLN A CA 1
ATOM 656 C C . GLN A 1 88 ? -4.325 -3.090 -4.788 1.00 95.69 88 GLN A C 1
ATOM 658 O O . GLN A 1 88 ? -4.169 -3.236 -6.003 1.00 95.69 88 GLN A O 1
ATOM 663 N N . LEU A 1 89 ? -4.778 -1.965 -4.250 1.00 94.44 89 LEU A N 1
ATOM 664 C CA . LEU A 1 89 ? -5.071 -0.753 -4.994 1.00 94.44 89 LEU A CA 1
ATOM 665 C C . LEU A 1 89 ? -3.985 0.265 -4.701 1.00 94.44 89 LEU A C 1
ATOM 667 O O . LEU A 1 89 ? -3.777 0.654 -3.555 1.00 94.44 89 LEU A O 1
ATOM 671 N N . ARG A 1 90 ? -3.302 0.710 -5.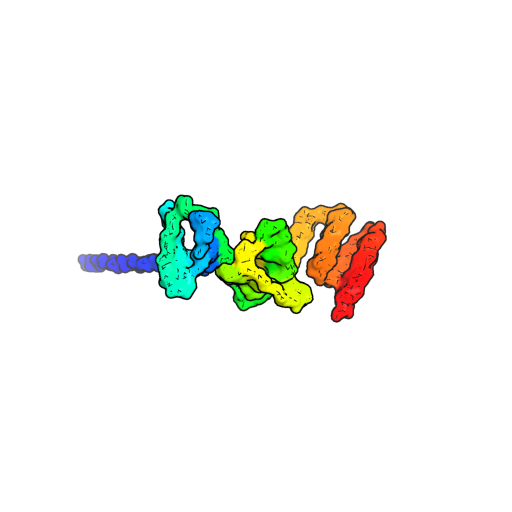751 1.00 94.06 90 ARG A N 1
ATOM 672 C CA . ARG A 1 90 ? -2.272 1.733 -5.646 1.00 94.06 90 ARG A CA 1
ATOM 673 C C . ARG A 1 90 ? -2.761 3.051 -6.222 1.00 94.06 90 ARG A C 1
ATOM 675 O O . ARG A 1 90 ? -3.244 3.096 -7.353 1.00 94.06 90 ARG A O 1
ATOM 682 N N . GLY A 1 91 ? -2.546 4.125 -5.479 1.00 93.75 91 GLY A N 1
ATOM 683 C CA . GLY A 1 91 ? -2.983 5.457 -5.866 1.00 93.75 91 GLY A CA 1
ATOM 684 C C . GLY A 1 91 ? -2.565 6.512 -4.859 1.00 93.75 91 GLY A C 1
ATOM 685 O O . GLY A 1 91 ? -1.690 6.282 -4.026 1.00 93.75 91 GLY A O 1
ATOM 686 N N . LEU A 1 92 ? -3.197 7.677 -4.955 1.00 95.25 92 LEU A N 1
ATOM 687 C CA . LEU A 1 92 ? -2.972 8.777 -4.025 1.00 95.25 92 LEU A CA 1
ATOM 688 C C . LEU A 1 92 ? -3.979 8.661 -2.876 1.00 95.25 92 LEU A C 1
ATOM 690 O O . LEU A 1 92 ? -5.165 8.934 -3.070 1.00 95.25 92 LEU A O 1
ATOM 694 N N . LEU A 1 93 ? -3.519 8.221 -1.709 1.00 96.00 93 LEU A N 1
ATOM 695 C CA . LEU A 1 93 ? -4.306 8.197 -0.482 1.00 96.00 93 LEU A CA 1
ATOM 696 C C . LEU A 1 93 ? -4.635 9.627 -0.080 1.00 96.00 93 LEU A C 1
ATOM 698 O O . LEU A 1 93 ? -3.747 10.475 -0.032 1.00 96.00 93 LEU A O 1
ATOM 702 N N . LYS A 1 94 ? -5.908 9.894 0.192 1.00 95.69 94 LYS A N 1
ATOM 703 C CA . LYS A 1 94 ? -6.386 11.209 0.623 1.00 95.69 94 LYS A CA 1
ATOM 704 C C . LYS A 1 94 ? -6.835 11.219 2.069 1.00 95.69 94 LYS A C 1
ATOM 706 O O . LYS A 1 94 ? -6.648 12.227 2.738 1.00 95.69 94 LYS A O 1
ATOM 711 N N . ARG A 1 95 ? -7.458 10.130 2.516 1.00 94.50 95 ARG A N 1
ATOM 712 C CA . ARG A 1 95 ? -8.029 10.030 3.852 1.00 94.50 95 ARG A CA 1
ATOM 713 C C . ARG A 1 95 ? -8.055 8.583 4.310 1.00 94.50 95 ARG A C 1
ATOM 715 O O . ARG A 1 95 ? -8.354 7.699 3.506 1.00 94.50 95 ARG A O 1
ATOM 722 N N . ASP A 1 96 ? -7.761 8.375 5.583 1.00 94.44 96 ASP A N 1
ATOM 723 C CA . ASP A 1 96 ? -7.904 7.095 6.256 1.00 94.44 96 ASP A CA 1
ATOM 724 C C . ASP A 1 96 ? -8.598 7.305 7.608 1.00 94.44 96 ASP A C 1
ATOM 726 O O . ASP A 1 96 ? -7.996 7.812 8.549 1.00 94.44 96 ASP A O 1
ATOM 730 N N . ASP A 1 97 ? -9.880 6.947 7.680 1.00 92.56 97 ASP A N 1
ATOM 731 C CA . ASP A 1 97 ? -10.711 7.119 8.869 1.00 92.56 97 ASP A CA 1
ATOM 732 C C . ASP A 1 97 ? -11.378 5.807 9.299 1.00 92.56 97 ASP A C 1
ATOM 734 O O . ASP A 1 97 ? -11.440 4.815 8.569 1.00 92.56 97 ASP A O 1
ATOM 738 N N . CYS A 1 98 ? -12.009 5.857 10.471 1.00 90.62 98 CYS A N 1
ATOM 739 C CA . CYS A 1 98 ? -12.812 4.793 11.070 1.00 90.62 98 CYS A CA 1
ATOM 740 C C . CYS A 1 98 ? -13.851 4.168 10.126 1.00 90.62 98 CYS A C 1
ATOM 742 O O . CYS A 1 98 ? -14.148 2.972 10.195 1.00 90.62 98 CYS A O 1
ATOM 744 N N . ASN A 1 99 ? -14.440 4.997 9.261 1.00 91.81 99 ASN A N 1
ATOM 745 C CA . ASN A 1 99 ? -15.562 4.612 8.412 1.00 91.81 99 ASN A CA 1
ATOM 746 C C . ASN A 1 99 ? -15.126 4.256 6.996 1.00 91.81 99 ASN A C 1
ATOM 748 O O . ASN A 1 99 ? -15.691 3.341 6.393 1.00 91.81 99 ASN A O 1
ATOM 752 N N . ALA A 1 100 ? -14.140 4.970 6.455 1.00 94.69 100 ALA A N 1
ATOM 753 C CA . ALA A 1 100 ? -13.764 4.829 5.064 1.00 94.69 100 ALA A CA 1
ATOM 754 C C . ALA A 1 100 ? -12.316 5.231 4.787 1.00 94.69 100 ALA A C 1
ATOM 756 O O . ALA A 1 100 ? -11.745 6.087 5.457 1.00 94.69 100 ALA A O 1
ATOM 757 N N . VAL A 1 101 ? -11.787 4.651 3.714 1.00 96.44 101 VAL A N 1
ATOM 758 C CA . VAL A 1 101 ? -10.526 5.038 3.088 1.00 96.44 101 VAL A CA 1
ATOM 759 C C . VAL A 1 101 ? -10.836 5.698 1.751 1.00 96.44 101 VAL A C 1
ATOM 761 O O . VAL A 1 101 ? -11.605 5.163 0.946 1.00 96.44 101 VAL A O 1
ATOM 764 N N . GLU A 1 102 ? -10.237 6.859 1.503 1.00 97.00 102 GLU A N 1
ATOM 765 C CA . GLU A 1 102 ? -10.335 7.568 0.230 1.00 97.00 102 GLU A CA 1
ATOM 766 C C . GLU A 1 102 ? -9.013 7.500 -0.527 1.00 97.00 102 GLU A C 1
ATOM 768 O O . GLU A 1 102 ? -7.963 7.931 -0.041 1.00 97.00 102 GLU A O 1
ATOM 773 N N . ILE A 1 103 ? -9.080 7.012 -1.763 1.00 97.19 103 ILE A N 1
ATOM 774 C CA . ILE A 1 103 ? -7.934 6.876 -2.656 1.00 97.19 103 ILE A CA 1
ATOM 775 C C . ILE A 1 103 ? -8.275 7.405 -4.049 1.00 97.19 103 ILE A C 1
ATOM 777 O O . ILE A 1 103 ? -9.352 7.173 -4.589 1.00 97.19 103 ILE A O 1
ATOM 781 N N . MET A 1 104 ? -7.341 8.125 -4.662 1.00 96.44 104 MET A N 1
ATOM 782 C CA . MET A 1 104 ? -7.431 8.544 -6.057 1.00 96.44 104 MET A CA 1
ATOM 783 C C . MET A 1 104 ? -6.757 7.498 -6.947 1.00 96.44 104 MET A C 1
ATOM 785 O O . MET A 1 104 ? -5.533 7.342 -6.912 1.00 96.44 104 MET A O 1
ATOM 789 N N . LEU A 1 105 ? -7.538 6.817 -7.781 1.00 93.81 105 LEU A N 1
ATOM 790 C CA . LEU A 1 105 ? -7.049 5.842 -8.752 1.00 93.81 105 LEU A CA 1
ATOM 791 C C . LEU A 1 105 ? -7.113 6.452 -10.148 1.00 93.81 105 LEU A C 1
ATOM 793 O O . LEU A 1 105 ? -8.187 6.755 -10.652 1.00 93.81 105 LEU A O 1
ATOM 797 N N . HIS A 1 106 ? -5.957 6.660 -10.782 1.00 87.44 106 HIS A N 1
ATOM 798 C CA . HIS A 1 106 ? -5.876 7.226 -12.138 1.00 87.44 106 HIS A CA 1
ATOM 799 C C . HIS A 1 106 ? -6.657 8.545 -12.329 1.00 87.44 106 HIS A C 1
ATOM 801 O O . HIS A 1 106 ? -7.194 8.799 -13.402 1.00 87.44 106 HIS A O 1
ATOM 807 N N . GLY A 1 107 ? -6.715 9.387 -11.293 1.00 89.31 107 GLY A N 1
ATOM 808 C CA . GLY A 1 107 ? -7.457 10.654 -11.320 1.00 89.31 107 GLY A CA 1
ATOM 809 C C . GLY A 1 107 ? -8.951 10.534 -10.997 1.00 89.31 107 GLY A C 1
ATOM 810 O O . GLY A 1 107 ? -9.644 11.547 -11.001 1.00 89.31 107 GLY A O 1
ATOM 811 N N . VAL A 1 108 ? -9.439 9.334 -10.673 1.00 94.00 108 VAL A N 1
ATOM 812 C CA . VAL A 1 108 ? -10.815 9.091 -10.226 1.00 94.00 108 VAL A CA 1
ATOM 813 C C . VAL A 1 108 ? -10.837 8.861 -8.709 1.00 94.00 108 VAL A C 1
ATOM 815 O O . VAL A 1 108 ? -10.115 7.982 -8.226 1.00 94.00 108 VAL A O 1
ATOM 818 N N . PRO A 1 109 ? -11.628 9.628 -7.934 1.00 95.50 109 PRO A N 1
ATOM 819 C CA . PRO A 1 109 ? -11.765 9.398 -6.503 1.00 95.50 109 PRO A CA 1
ATOM 820 C C . PRO A 1 109 ? -12.571 8.121 -6.254 1.00 95.50 109 PRO A C 1
ATOM 822 O O . PRO A 1 109 ? -13.642 7.928 -6.825 1.00 95.50 109 PRO A O 1
ATOM 825 N N . VAL A 1 110 ? -12.053 7.260 -5.386 1.00 96.56 110 VAL A N 1
ATOM 826 C CA . VAL A 1 110 ? -12.695 6.022 -4.949 1.00 96.56 110 VAL A CA 1
ATOM 827 C C . VAL A 1 110 ? -12.745 6.025 -3.429 1.00 96.56 110 VAL A C 1
ATOM 829 O O . VAL A 1 110 ? -11.728 6.226 -2.764 1.00 96.56 110 VAL A O 1
ATOM 832 N N . GLN A 1 111 ? -13.938 5.801 -2.889 1.00 96.69 111 GLN A N 1
ATOM 833 C CA . GLN A 1 111 ? -14.166 5.650 -1.460 1.00 96.69 111 GLN A CA 1
ATOM 834 C C . GLN A 1 111 ? -14.474 4.190 -1.156 1.00 96.69 111 GLN A C 1
ATOM 836 O O . GLN A 1 111 ? -15.228 3.536 -1.877 1.00 96.69 111 GLN A O 1
ATOM 841 N N . MET A 1 112 ? -13.880 3.686 -0.082 1.00 95.31 112 MET A N 1
ATOM 842 C CA . MET A 1 112 ? -14.019 2.304 0.345 1.00 95.31 112 MET A CA 1
ATOM 843 C C . MET A 1 112 ? -14.414 2.266 1.802 1.00 95.31 112 MET A C 1
ATOM 845 O O . MET A 1 112 ? -13.793 2.935 2.621 1.00 95.31 112 MET A O 1
ATOM 849 N N . GLU A 1 113 ? -15.423 1.472 2.138 1.00 94.81 113 GLU A N 1
ATOM 850 C CA . GLU A 1 113 ? -15.762 1.256 3.537 1.00 94.81 113 GLU A CA 1
ATOM 851 C C . GLU A 1 113 ? -14.618 0.549 4.255 1.00 94.81 113 GLU A C 1
ATOM 853 O O . GLU A 1 113 ? -14.045 -0.416 3.744 1.00 94.81 113 GLU A O 1
ATOM 858 N N . ARG A 1 114 ? -14.301 1.013 5.464 1.00 91.62 114 ARG A N 1
ATOM 859 C CA . ARG A 1 114 ? -13.134 0.541 6.210 1.00 91.62 114 ARG A CA 1
ATOM 860 C C . ARG A 1 114 ? -13.191 -0.960 6.501 1.00 91.62 114 ARG A C 1
ATOM 862 O O . ARG A 1 114 ? -12.155 -1.602 6.535 1.00 91.62 114 ARG A O 1
ATOM 869 N N . HIS A 1 115 ? -14.385 -1.542 6.621 1.00 89.69 115 HIS A N 1
ATOM 870 C CA . HIS A 1 115 ? -14.556 -2.981 6.851 1.00 89.69 115 HIS A CA 1
ATOM 871 C C . HIS A 1 115 ? -14.179 -3.863 5.638 1.00 89.69 115 HIS A C 1
ATOM 873 O O . HIS A 1 115 ? -14.010 -5.069 5.790 1.00 89.69 115 HIS A O 1
ATOM 879 N N . HIS A 1 116 ? -14.033 -3.281 4.441 1.00 93.00 116 HIS A N 1
ATOM 880 C CA . HIS A 1 116 ? -13.518 -3.966 3.248 1.00 93.00 116 HIS A CA 1
ATOM 881 C C . HIS A 1 116 ? -11.997 -3.822 3.080 1.00 93.00 116 HIS A C 1
ATOM 883 O O . HIS A 1 116 ? -11.413 -4.424 2.173 1.00 93.00 116 HIS A O 1
ATOM 889 N N . VAL A 1 117 ? -11.352 -3.013 3.920 1.00 93.94 117 VAL A N 1
ATOM 890 C CA . VAL A 1 117 ? -9.921 -2.722 3.863 1.00 93.94 117 VAL A CA 1
ATOM 891 C C . VAL A 1 117 ? -9.206 -3.566 4.909 1.00 93.94 117 VAL A C 1
ATOM 893 O O . VAL A 1 117 ? -9.573 -3.558 6.075 1.00 93.94 117 VAL A O 1
ATOM 896 N N . SER A 1 118 ? -8.178 -4.297 4.486 1.00 91.56 118 SER A N 1
ATOM 897 C CA . SER A 1 118 ? -7.327 -5.083 5.380 1.00 91.56 118 SER A CA 1
ATOM 898 C C . SER A 1 118 ? -6.156 -4.263 5.913 1.00 91.56 118 SER A C 1
ATOM 900 O O . SER A 1 118 ? -5.803 -4.374 7.086 1.00 91.56 118 SER A O 1
ATOM 902 N N . ARG A 1 119 ? -5.521 -3.454 5.058 1.00 91.56 119 ARG A N 1
ATOM 903 C CA . ARG A 1 119 ? -4.360 -2.649 5.449 1.00 91.56 119 ARG A CA 1
ATOM 904 C C . ARG A 1 119 ? -4.192 -1.444 4.536 1.00 91.56 119 ARG A C 1
ATOM 906 O O . ARG A 1 119 ? -4.482 -1.510 3.344 1.00 91.56 119 ARG A O 1
ATOM 913 N N . VAL A 1 120 ? -3.659 -0.363 5.094 1.00 93.88 120 VAL A N 1
ATOM 914 C CA . VAL A 1 120 ? -3.249 0.827 4.346 1.00 93.88 120 VAL A CA 1
ATOM 915 C C . VAL A 1 120 ? -1.812 1.167 4.715 1.00 93.88 120 VAL A C 1
ATOM 917 O O . VAL A 1 120 ? -1.436 1.090 5.884 1.00 93.88 120 VAL A O 1
ATOM 920 N N . TRP A 1 121 ? -0.990 1.520 3.730 1.00 93.88 121 TRP A N 1
ATOM 921 C CA . TRP A 1 121 ? 0.354 2.037 3.978 1.00 93.88 121 TRP A CA 1
ATOM 922 C C . TRP A 1 121 ? 0.777 3.049 2.919 1.00 93.88 121 TRP A C 1
ATOM 924 O O . TRP A 1 121 ? 0.361 2.990 1.758 1.00 93.88 121 TRP A O 1
ATOM 934 N N . ILE A 1 122 ? 1.635 3.976 3.336 1.00 93.56 122 ILE A N 1
ATOM 935 C CA . ILE A 1 122 ? 2.245 4.977 2.463 1.00 93.56 122 ILE A CA 1
ATOM 936 C C . ILE A 1 122 ? 3.427 4.328 1.744 1.00 93.56 122 ILE A C 1
ATOM 938 O O . ILE A 1 122 ? 4.200 3.571 2.334 1.00 93.56 122 ILE A O 1
ATOM 942 N N . LEU A 1 123 ? 3.553 4.602 0.451 1.00 91.25 123 LEU A N 1
ATOM 943 C CA . LEU A 1 123 ? 4.713 4.201 -0.325 1.00 91.25 123 LEU A CA 1
ATOM 944 C C . LEU A 1 123 ? 5.840 5.204 -0.129 1.00 91.25 123 LEU A C 1
ATOM 946 O O . LEU A 1 123 ? 5.631 6.415 -0.140 1.00 91.25 123 LEU A O 1
ATOM 950 N N . ASP A 1 124 ? 7.057 4.681 -0.039 1.00 89.56 124 ASP A N 1
ATOM 951 C CA . ASP A 1 124 ? 8.245 5.519 -0.072 1.00 89.56 124 ASP A CA 1
ATOM 952 C C . ASP A 1 124 ? 8.296 6.367 -1.361 1.00 89.56 124 ASP A C 1
ATOM 954 O O . ASP A 1 124 ? 7.828 5.925 -2.423 1.00 89.56 124 ASP A O 1
ATOM 958 N N . PRO A 1 125 ? 8.919 7.560 -1.316 1.00 88.81 125 PRO A N 1
ATOM 959 C CA . PRO A 1 125 ? 9.157 8.368 -2.505 1.00 88.81 125 PRO A CA 1
ATOM 960 C C . PRO A 1 125 ? 9.828 7.557 -3.616 1.00 88.81 125 PRO A C 1
ATOM 962 O O . PRO A 1 125 ? 10.626 6.645 -3.359 1.00 88.81 125 PRO A O 1
ATOM 965 N N . LEU A 1 126 ? 9.498 7.881 -4.866 1.00 89.12 126 LEU A N 1
ATOM 966 C CA . LEU A 1 126 ? 9.994 7.158 -6.037 1.00 89.12 126 LEU A CA 1
ATOM 967 C C . LEU A 1 126 ? 11.527 7.092 -6.056 1.00 89.12 126 LEU A C 1
ATOM 969 O O . LEU A 1 126 ? 12.085 6.053 -6.394 1.00 89.12 126 LEU A O 1
ATOM 973 N N . GLU A 1 127 ? 12.203 8.164 -5.653 1.00 90.69 127 GLU A N 1
ATOM 974 C CA . GLU A 1 127 ? 13.661 8.285 -5.620 1.00 90.69 127 GLU A CA 1
ATOM 975 C C . GLU A 1 127 ? 14.287 7.274 -4.659 1.00 90.69 127 GLU A C 1
ATOM 977 O O . GLU A 1 127 ? 15.282 6.624 -4.991 1.00 90.69 127 GLU A O 1
ATOM 982 N N . LYS A 1 128 ? 13.678 7.105 -3.479 1.00 91.69 128 LYS A N 1
ATOM 983 C CA . LYS A 1 128 ? 14.125 6.140 -2.474 1.00 91.69 128 LYS A CA 1
ATOM 984 C C . LYS A 1 128 ? 13.909 4.715 -2.975 1.00 91.69 128 LYS A C 1
ATOM 986 O O . LYS A 1 128 ? 14.861 3.937 -3.000 1.00 91.69 128 LYS A O 1
ATOM 991 N N . ARG A 1 129 ? 12.708 4.409 -3.485 1.00 92.31 129 ARG A N 1
ATOM 992 C CA . ARG A 1 129 ? 12.391 3.096 -4.079 1.00 92.31 129 ARG A CA 1
ATOM 993 C C . ARG A 1 129 ? 13.317 2.757 -5.247 1.00 92.31 129 ARG A C 1
ATOM 995 O O . ARG A 1 129 ? 13.812 1.639 -5.340 1.00 92.31 129 ARG A O 1
ATOM 1002 N N . TYR A 1 130 ? 13.593 3.730 -6.114 1.00 93.19 130 TYR A N 1
ATOM 1003 C CA . TYR A 1 130 ? 14.539 3.600 -7.219 1.00 93.19 130 TYR A CA 1
ATOM 1004 C C . TYR A 1 130 ? 15.945 3.265 -6.716 1.00 93.19 130 TYR A C 1
ATOM 1006 O O . TYR A 1 130 ? 16.553 2.313 -7.204 1.00 93.19 130 TYR A O 1
ATOM 1014 N N . ALA A 1 131 ? 16.454 4.003 -5.726 1.00 92.69 131 ALA A N 1
ATOM 1015 C CA . ALA A 1 131 ? 17.785 3.779 -5.172 1.00 92.69 131 ALA A CA 1
ATOM 1016 C C . ALA A 1 131 ? 17.912 2.408 -4.485 1.00 92.69 131 ALA A C 1
ATOM 1018 O O . ALA A 1 131 ? 18.917 1.721 -4.668 1.00 92.69 131 ALA A O 1
ATOM 1019 N N . GLU A 1 132 ? 16.907 1.992 -3.717 1.00 92.75 132 GLU A N 1
ATOM 1020 C CA . GLU A 1 132 ? 16.880 0.690 -3.039 1.00 92.75 132 GLU A CA 1
ATOM 1021 C C . GLU A 1 132 ? 16.798 -0.471 -4.030 1.00 92.75 132 GLU A C 1
ATOM 1023 O O . GLU A 1 132 ? 17.549 -1.447 -3.927 1.00 92.75 132 GLU A O 1
ATOM 1028 N N . LEU A 1 133 ? 15.937 -0.353 -5.040 1.00 91.81 133 LEU A N 1
ATOM 1029 C CA . LEU A 1 133 ? 15.792 -1.384 -6.056 1.00 91.81 133 LEU A CA 1
ATOM 1030 C C . LEU A 1 133 ? 17.054 -1.483 -6.927 1.00 91.81 133 LEU A C 1
ATOM 1032 O O . LEU A 1 133 ? 17.536 -2.581 -7.201 1.00 91.81 133 LEU A O 1
ATOM 1036 N N . LYS A 1 134 ? 17.664 -0.344 -7.277 1.00 91.94 134 LYS A N 1
ATOM 1037 C CA . LYS A 1 134 ? 18.936 -0.298 -8.010 1.00 91.94 134 LYS A CA 1
ATOM 1038 C C . LYS A 1 134 ? 20.086 -0.948 -7.235 1.00 91.94 134 LYS A C 1
ATOM 1040 O O . LYS A 1 134 ? 20.932 -1.584 -7.851 1.00 91.94 134 LYS A O 1
ATOM 1045 N N . LYS A 1 135 ? 20.116 -0.816 -5.904 1.00 92.56 135 LYS A N 1
ATOM 1046 C CA . LYS A 1 135 ? 21.129 -1.450 -5.037 1.00 92.56 135 LYS A CA 1
ATOM 1047 C C . LYS A 1 135 ? 20.910 -2.949 -4.835 1.00 92.56 135 LYS A C 1
ATOM 1049 O O . LYS A 1 135 ? 21.875 -3.677 -4.639 1.00 92.56 135 LYS A O 1
ATOM 1054 N N . SER A 1 136 ? 19.659 -3.402 -4.821 1.00 91.81 136 SER A N 1
ATOM 1055 C CA . SER A 1 136 ? 19.319 -4.800 -4.519 1.00 91.81 136 SER A CA 1
ATOM 1056 C C . SER A 1 136 ? 19.325 -5.715 -5.746 1.00 91.81 136 SER A C 1
ATOM 1058 O O . SER A 1 136 ? 19.416 -6.934 -5.598 1.00 91.81 136 SER A O 1
ATOM 1060 N N . MET A 1 137 ? 19.243 -5.160 -6.959 1.00 90.44 137 MET A N 1
ATOM 1061 C CA . MET A 1 137 ? 19.224 -5.935 -8.199 1.00 90.44 137 MET A CA 1
ATOM 1062 C C . MET A 1 137 ? 20.616 -6.032 -8.849 1.00 90.44 137 MET A C 1
ATOM 1064 O O . MET A 1 137 ? 21.302 -5.020 -8.966 1.00 90.44 137 MET A O 1
ATOM 1068 N N . PRO A 1 138 ? 21.019 -7.211 -9.369 1.00 89.19 138 PRO A N 1
ATOM 1069 C CA . PRO A 1 138 ? 22.260 -7.363 -10.128 1.00 89.19 138 PRO A CA 1
ATOM 1070 C C . PRO A 1 138 ? 22.075 -6.830 -11.558 1.00 89.19 138 PRO A C 1
ATOM 1072 O O . PRO A 1 138 ? 21.831 -7.603 -12.490 1.00 89.19 138 PRO A O 1
ATOM 1075 N N . LEU A 1 139 ? 22.110 -5.505 -11.730 1.00 88.25 139 LEU A N 1
ATOM 1076 C CA . LEU A 1 139 ? 21.823 -4.829 -13.005 1.00 88.25 139 LEU A CA 1
ATOM 1077 C C . LEU A 1 139 ? 22.856 -5.118 -14.106 1.00 88.25 139 LEU A C 1
ATOM 1079 O O . LEU A 1 139 ? 22.598 -4.861 -15.275 1.00 88.25 139 LEU A O 1
ATOM 1083 N N . GLU A 1 140 ? 23.991 -5.723 -13.773 1.00 88.12 140 GLU A N 1
ATOM 1084 C CA . GLU A 1 140 ? 24.955 -6.242 -14.747 1.00 88.12 140 GLU A CA 1
ATOM 1085 C C . GLU A 1 140 ? 24.371 -7.424 -15.536 1.00 88.12 140 GLU A C 1
ATOM 1087 O O . GLU A 1 140 ? 24.827 -7.746 -16.633 1.00 88.12 140 GLU A O 1
ATOM 1092 N N . ARG A 1 141 ? 23.348 -8.096 -14.985 1.00 91.12 141 ARG A N 1
ATOM 1093 C CA . ARG A 1 141 ? 22.627 -9.164 -15.677 1.00 91.12 141 ARG A CA 1
ATOM 1094 C C . ARG A 1 141 ? 21.547 -8.549 -16.573 1.00 91.12 141 ARG A C 1
ATOM 1096 O O . ARG A 1 141 ? 20.608 -7.942 -16.048 1.00 91.12 141 ARG A O 1
ATOM 1103 N N . PRO A 1 142 ? 21.559 -8.811 -17.894 1.00 88.44 142 PRO A N 1
ATOM 1104 C CA . PRO A 1 142 ? 20.622 -8.184 -18.828 1.00 88.44 142 PRO A CA 1
ATOM 1105 C C . PRO A 1 142 ? 19.150 -8.390 -18.443 1.00 88.44 142 PRO A C 1
ATOM 1107 O O . PRO A 1 142 ? 18.345 -7.465 -18.494 1.00 88.44 142 PRO A O 1
ATOM 1110 N N . GLY A 1 143 ? 18.788 -9.600 -18.005 1.00 91.25 143 GLY A N 1
ATOM 1111 C CA . GLY A 1 143 ? 17.415 -9.903 -17.593 1.00 91.25 143 GLY A CA 1
ATOM 1112 C C . GLY A 1 143 ? 16.957 -9.105 -16.367 1.00 91.25 143 GLY A C 1
ATOM 1113 O O . GLY A 1 143 ? 15.819 -8.638 -16.333 1.00 91.25 143 GLY A O 1
ATOM 1114 N N . ALA A 1 144 ? 17.843 -8.905 -15.387 1.00 92.25 144 ALA A N 1
ATOM 1115 C CA . ALA A 1 144 ? 17.540 -8.129 -14.187 1.00 92.25 144 ALA A CA 1
ATOM 1116 C C . ALA A 1 144 ? 17.418 -6.635 -14.512 1.00 92.25 144 ALA A C 1
ATOM 1118 O O . ALA A 1 144 ? 16.470 -5.990 -14.069 1.00 92.25 144 ALA A O 1
ATOM 1119 N N . HIS A 1 145 ? 18.304 -6.103 -15.358 1.00 93.75 145 HIS A N 1
ATOM 1120 C CA . HIS A 1 145 ? 18.222 -4.711 -15.803 1.00 93.75 145 HIS A CA 1
ATOM 1121 C C . HIS A 1 145 ? 16.967 -4.426 -16.626 1.00 93.75 145 HIS A C 1
ATOM 1123 O O . HIS A 1 145 ? 16.304 -3.413 -16.413 1.00 93.75 145 HIS A O 1
ATOM 1129 N N . LEU A 1 146 ? 16.559 -5.351 -17.499 1.00 93.62 146 LEU A N 1
ATOM 1130 C CA . LEU A 1 146 ? 15.296 -5.222 -18.224 1.00 93.62 146 LEU A CA 1
ATOM 1131 C C . LEU A 1 146 ? 14.087 -5.268 -17.277 1.00 93.62 146 LEU A C 1
ATOM 1133 O O . LEU A 1 146 ? 13.142 -4.498 -17.452 1.00 93.62 146 LEU A O 1
ATOM 1137 N N . ALA A 1 147 ? 14.104 -6.135 -16.260 1.00 93.81 147 ALA A N 1
ATOM 1138 C CA . ALA A 1 147 ? 13.055 -6.174 -15.241 1.00 93.81 147 ALA A CA 1
ATOM 1139 C C . ALA A 1 147 ? 12.972 -4.856 -14.451 1.00 93.81 147 ALA A C 1
ATOM 1141 O O . ALA A 1 147 ? 11.873 -4.345 -14.231 1.00 93.81 147 ALA A O 1
ATOM 1142 N N . PHE A 1 148 ? 14.119 -4.265 -14.112 1.00 94.56 148 PHE A N 1
ATOM 1143 C CA . PHE A 1 148 ? 14.205 -2.943 -13.496 1.00 94.56 148 PHE A CA 1
ATOM 1144 C C . PHE A 1 148 ? 13.621 -1.842 -14.398 1.00 94.56 148 PHE A C 1
ATOM 1146 O O . PHE A 1 148 ? 12.786 -1.049 -13.964 1.00 94.56 148 PHE A O 1
ATOM 1153 N N . CYS A 1 149 ? 13.951 -1.855 -15.691 1.00 95.00 149 CYS A N 1
ATOM 1154 C CA . CYS A 1 149 ? 13.374 -0.930 -16.668 1.00 95.00 149 CYS A CA 1
ATOM 1155 C C . CYS A 1 149 ? 11.847 -1.080 -16.794 1.00 95.00 149 CYS A C 1
ATOM 1157 O O . CYS A 1 149 ? 11.122 -0.089 -16.884 1.00 95.00 149 CYS A O 1
ATOM 1159 N N . ARG A 1 150 ? 11.330 -2.318 -16.779 1.00 94.62 150 ARG A N 1
ATOM 1160 C CA . ARG A 1 150 ? 9.879 -2.581 -16.780 1.00 94.62 150 ARG A CA 1
ATOM 1161 C C . ARG A 1 150 ? 9.203 -2.018 -15.532 1.00 94.62 150 ARG A C 1
ATOM 1163 O O . ARG A 1 150 ? 8.088 -1.511 -15.638 1.00 94.62 150 ARG A O 1
ATOM 1170 N N . TRP A 1 151 ? 9.853 -2.124 -14.372 1.00 94.50 151 TRP A N 1
ATOM 1171 C CA . TRP A 1 151 ? 9.358 -1.516 -13.142 1.00 94.50 151 TRP A CA 1
ATOM 1172 C C . TRP A 1 151 ? 9.252 0.004 -13.303 1.00 94.50 151 TRP A C 1
ATOM 1174 O O . TRP A 1 151 ? 8.156 0.529 -13.159 1.00 94.50 151 TRP A O 1
ATOM 1184 N N . LEU A 1 152 ? 10.306 0.689 -13.763 1.00 94.06 152 LEU A N 1
ATOM 1185 C CA . LEU A 1 152 ? 10.281 2.141 -14.009 1.00 94.06 152 LEU A CA 1
ATOM 1186 C C . LEU A 1 152 ? 9.151 2.587 -14.952 1.00 94.06 152 LEU A C 1
ATOM 1188 O O . LEU A 1 152 ? 8.478 3.585 -14.699 1.00 94.06 152 LEU A O 1
ATOM 1192 N N . VAL A 1 153 ? 8.903 1.827 -16.022 1.00 93.06 153 VAL A N 1
ATOM 1193 C CA . VAL A 1 153 ? 7.781 2.070 -16.947 1.00 93.06 153 VAL A CA 1
ATOM 1194 C C . VAL A 1 153 ? 6.428 1.912 -16.246 1.00 93.06 153 VAL A C 1
ATOM 1196 O O . VAL A 1 153 ? 5.526 2.718 -16.464 1.00 93.06 153 VAL A O 1
ATOM 1199 N N . ARG A 1 154 ? 6.272 0.897 -15.389 1.00 90.69 154 ARG A N 1
ATOM 1200 C CA . ARG A 1 154 ? 5.043 0.668 -14.612 1.00 90.69 154 ARG A CA 1
ATOM 1201 C C . ARG A 1 154 ? 4.796 1.781 -13.593 1.00 90.69 154 ARG A C 1
ATOM 1203 O O . ARG A 1 154 ? 3.655 2.202 -13.432 1.00 90.69 154 ARG A O 1
ATOM 1210 N N . GLU A 1 155 ? 5.858 2.275 -12.964 1.00 89.56 155 GLU A N 1
ATOM 1211 C CA . GLU A 1 155 ? 5.839 3.427 -12.056 1.00 89.56 155 GLU A CA 1
ATOM 1212 C C . GLU A 1 155 ? 5.570 4.758 -12.777 1.00 89.56 155 GLU A C 1
ATOM 1214 O O . GLU A 1 155 ? 5.421 5.782 -12.120 1.00 89.56 155 GLU A O 1
ATOM 1219 N N . LYS A 1 156 ? 5.521 4.766 -14.120 1.00 89.81 156 LYS A N 1
ATOM 1220 C CA . LYS A 1 156 ? 5.451 5.978 -14.956 1.00 89.81 156 LYS A CA 1
ATOM 1221 C C . LYS A 1 156 ? 6.605 6.953 -14.700 1.00 89.81 156 LYS A C 1
ATOM 1223 O O . LYS A 1 156 ? 6.492 8.149 -14.957 1.00 89.81 156 LYS A O 1
ATOM 1228 N N . ALA A 1 157 ? 7.743 6.436 -14.245 1.00 91.25 157 ALA A N 1
ATOM 1229 C CA . ALA A 1 157 ? 8.961 7.191 -13.991 1.00 91.25 157 ALA A CA 1
ATOM 1230 C C . ALA A 1 157 ? 9.693 7.487 -15.311 1.00 91.25 157 ALA A C 1
ATOM 1232 O O . ALA A 1 157 ? 10.825 7.049 -15.509 1.00 91.25 157 ALA A O 1
ATOM 1233 N N . TRP A 1 158 ? 9.035 8.173 -16.254 1.00 92.56 158 TRP A N 1
ATOM 1234 C CA 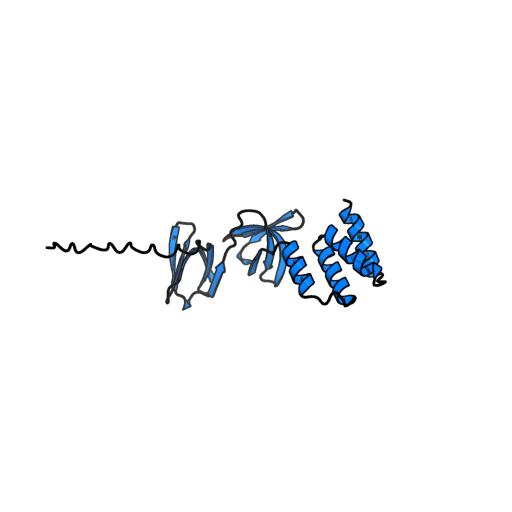. TRP A 1 158 ? 9.481 8.270 -17.650 1.00 92.56 158 TRP A CA 1
ATOM 1235 C C . TRP A 1 158 ? 10.915 8.773 -17.840 1.00 92.56 158 TRP A C 1
ATOM 1237 O O . TRP A 1 158 ? 11.636 8.128 -18.601 1.00 92.56 158 TRP A O 1
ATOM 1247 N N . PRO A 1 159 ? 11.379 9.835 -17.148 1.00 92.62 159 PRO A N 1
ATOM 1248 C CA . PRO A 1 159 ? 12.757 10.299 -17.301 1.00 92.62 159 PRO A CA 1
ATOM 1249 C C . PRO A 1 159 ? 13.783 9.219 -16.916 1.00 92.62 159 PRO A C 1
ATOM 1251 O O . PRO A 1 159 ? 14.712 8.937 -17.671 1.00 92.62 159 PRO A O 1
ATOM 1254 N N . LEU A 1 160 ? 13.571 8.556 -15.773 1.00 93.69 160 LEU A N 1
ATOM 1255 C CA . LEU A 1 160 ? 14.435 7.475 -15.287 1.00 93.69 160 LEU A CA 1
ATOM 1256 C C . LEU A 1 160 ? 14.330 6.228 -16.174 1.00 93.69 160 LEU A C 1
ATOM 1258 O O . LEU A 1 160 ? 15.338 5.590 -16.469 1.00 93.69 160 LEU A O 1
ATOM 1262 N N . ALA A 1 161 ? 13.121 5.897 -16.635 1.00 94.81 161 ALA A N 1
ATOM 1263 C CA . ALA A 1 161 ? 12.881 4.775 -17.534 1.00 94.81 161 ALA A CA 1
ATOM 1264 C C . ALA A 1 161 ? 13.643 4.945 -18.852 1.00 94.81 161 ALA A C 1
ATOM 1266 O O . ALA A 1 161 ? 14.271 3.995 -19.310 1.00 94.81 161 ALA A O 1
ATOM 1267 N N . VAL A 1 162 ? 13.606 6.141 -19.454 1.00 94.62 162 VAL A N 1
ATOM 1268 C CA . VAL A 1 162 ? 14.339 6.449 -20.692 1.00 94.62 162 VAL A CA 1
ATOM 1269 C C . VAL A 1 162 ? 15.842 6.296 -20.475 1.00 94.62 162 VAL A C 1
ATOM 1271 O O . VAL A 1 162 ? 16.476 5.576 -21.242 1.00 94.62 162 VAL A O 1
ATOM 1274 N N . LEU A 1 163 ? 16.385 6.897 -19.411 1.00 94.56 163 LEU A N 1
ATOM 1275 C CA . LEU A 1 163 ? 17.811 6.821 -19.078 1.00 94.56 163 LEU A CA 1
ATOM 1276 C C . LEU A 1 163 ? 18.303 5.366 -18.969 1.00 94.56 163 LEU A C 1
ATOM 1278 O O . LEU A 1 163 ? 19.288 4.980 -19.598 1.00 94.56 163 LEU A O 1
ATOM 1282 N N . GLU A 1 164 ? 17.597 4.539 -18.198 1.00 93.62 164 GLU A N 1
ATOM 1283 C CA . GLU A 1 164 ? 17.995 3.150 -17.945 1.00 93.62 164 GLU A CA 1
ATOM 1284 C C . GLU A 1 164 ? 17.779 2.244 -19.169 1.00 93.62 164 GLU A C 1
ATOM 1286 O O . GLU A 1 164 ? 18.608 1.380 -19.461 1.00 93.62 164 GLU A O 1
ATOM 1291 N N . LEU A 1 165 ? 16.713 2.468 -19.946 1.00 94.12 165 LEU A N 1
ATOM 1292 C CA . LEU A 1 165 ? 16.462 1.727 -21.186 1.00 94.12 165 LEU A CA 1
ATOM 1293 C C . LEU A 1 165 ? 17.484 2.061 -22.283 1.00 94.12 165 LEU A C 1
ATOM 1295 O O . LEU A 1 165 ? 17.840 1.181 -23.071 1.00 94.12 165 LEU A O 1
ATOM 1299 N N . GLU A 1 166 ? 17.976 3.298 -22.352 1.00 94.25 166 GLU A N 1
ATOM 1300 C CA . GLU A 1 166 ? 19.066 3.681 -23.258 1.00 94.25 166 GLU A CA 1
ATOM 1301 C C . GLU A 1 166 ? 20.371 2.966 -22.893 1.00 94.25 166 GLU A C 1
ATOM 1303 O O . GLU A 1 166 ? 21.001 2.371 -23.768 1.00 94.25 166 GLU A O 1
ATOM 1308 N N . ALA A 1 167 ? 20.723 2.929 -21.604 1.00 91.25 167 ALA A N 1
ATOM 1309 C CA . ALA A 1 167 ? 21.881 2.179 -21.114 1.00 91.25 167 ALA A CA 1
ATOM 1310 C C . ALA A 1 167 ? 21.752 0.664 -21.370 1.00 91.25 167 ALA A C 1
ATOM 1312 O O . ALA A 1 167 ? 22.714 -0.001 -21.763 1.00 91.25 167 ALA A O 1
ATOM 1313 N N . HIS A 1 168 ? 20.547 0.112 -21.203 1.00 91.06 168 HIS A N 1
ATOM 1314 C CA . HIS A 1 168 ? 20.290 -1.297 -21.478 1.00 91.06 168 HIS A CA 1
ATOM 1315 C C . HIS A 1 168 ? 20.434 -1.625 -22.971 1.00 91.06 168 HIS A C 1
ATOM 1317 O O . HIS A 1 168 ? 21.074 -2.608 -23.339 1.00 91.06 168 HIS A O 1
ATOM 1323 N N . THR A 1 169 ? 19.838 -0.807 -23.845 1.00 91.38 169 THR A N 1
ATOM 1324 C CA . THR A 1 169 ? 19.800 -1.058 -25.298 1.00 91.38 169 THR A CA 1
ATOM 1325 C C . THR A 1 169 ? 21.124 -0.788 -26.006 1.00 91.38 169 THR A C 1
ATOM 1327 O O . THR A 1 169 ? 21.380 -1.400 -27.045 1.00 91.38 169 THR A O 1
ATOM 1330 N N . SER A 1 170 ? 21.979 0.077 -25.454 1.00 88.44 170 SER A N 1
ATOM 1331 C CA . SER A 1 170 ? 23.337 0.291 -25.966 1.00 88.44 170 SER A CA 1
ATOM 1332 C C . SER A 1 170 ? 24.236 -0.931 -25.747 1.00 88.44 170 SER A C 1
ATOM 1334 O O . SER A 1 170 ? 25.074 -1.235 -26.595 1.00 88.44 170 SER A O 1
ATOM 1336 N N . THR A 1 171 ? 24.014 -1.666 -24.654 1.00 86.12 171 THR A N 1
ATOM 1337 C CA . THR A 1 171 ? 24.821 -2.831 -24.259 1.00 86.12 171 THR A CA 1
ATOM 1338 C C . THR A 1 171 ? 24.215 -4.151 -24.747 1.00 86.12 171 THR A C 1
ATOM 1340 O O . THR A 1 171 ? 24.931 -5.082 -25.121 1.00 86.12 171 THR A O 1
ATOM 1343 N N . HIS A 1 172 ? 22.883 -4.246 -24.788 1.00 86.69 172 HIS A N 1
ATOM 1344 C CA . HIS A 1 172 ? 22.156 -5.472 -25.107 1.00 86.69 172 HIS A CA 1
ATOM 1345 C C . HIS A 1 172 ? 21.074 -5.228 -26.158 1.00 86.69 172 HIS A C 1
ATOM 1347 O O . HIS A 1 172 ? 20.168 -4.410 -25.996 1.00 86.69 172 HIS A O 1
ATOM 1353 N N . ARG A 1 173 ? 21.101 -6.014 -27.238 1.00 81.81 173 ARG A N 1
ATOM 1354 C CA . ARG A 1 173 ? 20.052 -5.968 -28.262 1.00 81.81 173 ARG A CA 1
ATOM 1355 C C . ARG A 1 173 ? 18.827 -6.756 -27.805 1.00 81.81 173 ARG A C 1
ATOM 1357 O O . ARG A 1 173 ? 18.681 -7.932 -28.117 1.00 81.81 173 ARG A O 1
ATOM 1364 N N . SER A 1 174 ? 17.933 -6.084 -27.084 1.00 89.00 174 SER A N 1
ATOM 1365 C CA . SER A 1 174 ? 16.607 -6.599 -26.736 1.00 89.00 174 SER A CA 1
ATOM 1366 C C . SER A 1 174 ? 15.522 -5.874 -27.536 1.00 89.00 174 SER A C 1
ATOM 1368 O O . SER A 1 174 ? 15.349 -4.653 -27.438 1.00 89.00 174 SER A O 1
ATOM 1370 N N . ALA A 1 175 ? 14.767 -6.638 -28.333 1.00 90.56 175 ALA A N 1
ATOM 1371 C CA . ALA A 1 175 ? 13.619 -6.121 -29.082 1.00 90.56 175 ALA A CA 1
ATOM 1372 C C . ALA A 1 175 ? 12.562 -5.530 -28.138 1.00 90.56 175 ALA A C 1
ATOM 1374 O O . ALA A 1 175 ? 11.963 -4.490 -28.420 1.00 90.56 175 ALA A O 1
ATOM 1375 N N . GLU A 1 176 ? 12.381 -6.156 -26.976 1.00 92.06 176 GLU A N 1
ATOM 1376 C CA . GLU A 1 176 ? 11.474 -5.663 -25.954 1.00 92.06 176 GLU A CA 1
ATOM 1377 C C . GLU A 1 176 ? 11.956 -4.349 -25.342 1.00 92.06 176 GLU A C 1
ATOM 1379 O O . GLU A 1 176 ? 11.166 -3.413 -25.240 1.00 92.06 176 GLU A O 1
ATOM 1384 N N . ALA A 1 177 ? 13.238 -4.248 -24.983 1.00 91.62 177 ALA A N 1
ATOM 1385 C CA . ALA A 1 177 ? 13.792 -3.014 -24.433 1.00 91.62 177 ALA A CA 1
ATOM 1386 C C . ALA A 1 177 ? 13.650 -1.851 -25.425 1.00 91.62 177 ALA A C 1
ATOM 1388 O O . ALA A 1 177 ? 13.273 -0.749 -25.044 1.00 91.62 177 ALA A O 1
ATOM 1389 N N . THR A 1 178 ? 13.839 -2.117 -26.721 1.00 92.38 178 THR A N 1
ATOM 1390 C CA . THR A 1 178 ? 13.633 -1.116 -27.780 1.00 92.38 178 THR A CA 1
ATOM 1391 C C . THR A 1 178 ? 12.167 -0.686 -27.875 1.00 92.38 178 THR A C 1
ATOM 1393 O O . THR A 1 178 ? 11.874 0.502 -28.029 1.00 92.38 178 THR A O 1
ATOM 1396 N N . ARG A 1 179 ? 11.223 -1.630 -27.759 1.00 94.31 179 ARG A N 1
ATOM 1397 C CA . ARG A 1 179 ? 9.784 -1.331 -27.723 1.00 94.31 179 ARG A CA 1
ATOM 1398 C C . ARG A 1 179 ? 9.425 -0.471 -26.509 1.00 94.31 179 ARG A C 1
ATOM 1400 O O . ARG A 1 179 ? 8.731 0.531 -26.668 1.00 94.31 179 ARG A O 1
ATOM 1407 N N . LEU A 1 180 ? 9.918 -0.838 -25.325 1.00 93.62 180 LEU A N 1
ATOM 1408 C CA . LEU A 1 180 ? 9.707 -0.081 -24.089 1.00 93.62 180 LEU A CA 1
ATOM 1409 C C . LEU A 1 180 ? 10.320 1.320 -24.180 1.00 93.62 180 LEU A C 1
ATOM 1411 O O . LEU A 1 180 ? 9.655 2.283 -23.818 1.00 93.62 180 LEU A O 1
ATOM 1415 N N . LEU A 1 181 ? 11.528 1.457 -24.735 1.00 93.94 181 LEU A N 1
ATOM 1416 C CA . LEU A 1 181 ? 12.200 2.748 -24.900 1.00 93.94 181 LEU A CA 1
ATOM 1417 C C . LEU A 1 181 ? 11.407 3.692 -25.807 1.00 93.94 181 LEU A C 1
ATOM 1419 O O . LEU A 1 181 ? 11.252 4.871 -25.495 1.00 93.94 181 LEU A O 1
ATOM 1423 N N . ARG A 1 182 ? 10.866 3.183 -26.921 1.00 92.88 182 ARG A N 1
ATOM 1424 C CA . ARG A 1 182 ? 10.001 3.975 -27.811 1.00 92.88 182 ARG A CA 1
ATOM 1425 C C . ARG A 1 182 ? 8.748 4.464 -27.086 1.00 92.88 182 ARG A C 1
ATOM 1427 O O . ARG A 1 182 ? 8.417 5.640 -27.200 1.00 92.88 182 ARG A O 1
ATOM 1434 N N . ALA A 1 183 ? 8.090 3.585 -26.329 1.00 91.81 183 ALA A N 1
ATOM 1435 C CA . ALA A 1 183 ? 6.909 3.946 -25.550 1.00 91.81 183 ALA A CA 1
ATOM 1436 C C . ALA A 1 183 ? 7.237 4.984 -24.460 1.00 91.81 183 ALA A C 1
ATOM 1438 O O . ALA A 1 183 ? 6.552 5.998 -24.358 1.00 91.81 183 ALA A O 1
ATOM 1439 N N . ALA A 1 184 ? 8.319 4.779 -23.703 1.00 91.62 184 ALA A N 1
ATOM 1440 C CA . ALA A 1 184 ? 8.753 5.690 -22.647 1.00 91.62 184 ALA A CA 1
ATOM 1441 C C . ALA A 1 184 ? 9.128 7.076 -23.197 1.00 91.62 184 ALA A C 1
ATOM 1443 O O . ALA A 1 184 ? 8.695 8.085 -22.650 1.00 91.62 184 ALA A O 1
ATOM 1444 N N . ARG A 1 185 ? 9.854 7.149 -24.322 1.00 92.31 185 ARG A N 1
ATOM 1445 C CA . ARG A 1 185 ? 10.185 8.424 -24.987 1.00 92.31 185 ARG A CA 1
ATOM 1446 C C . ARG A 1 185 ? 8.950 9.165 -25.496 1.00 92.31 185 ARG A C 1
ATOM 1448 O O . ARG A 1 185 ? 8.941 10.390 -25.468 1.00 92.31 185 ARG A O 1
ATOM 1455 N N . ALA A 1 186 ? 7.936 8.447 -25.981 1.00 91.06 186 ALA A N 1
ATOM 1456 C CA . ALA A 1 186 ? 6.684 9.067 -26.406 1.00 91.06 186 ALA A CA 1
ATOM 1457 C C . ALA A 1 186 ? 5.950 9.710 -25.220 1.00 91.06 186 ALA A C 1
ATOM 1459 O O . ALA A 1 186 ? 5.473 10.829 -25.347 1.00 91.06 186 ALA A O 1
ATOM 1460 N N . GLN A 1 187 ? 5.922 9.035 -24.066 1.00 88.50 187 GLN A N 1
ATOM 1461 C CA . GLN A 1 187 ? 5.295 9.550 -22.844 1.00 88.50 187 GLN A CA 1
ATOM 1462 C C . GLN A 1 187 ? 6.110 10.657 -22.164 1.00 88.50 187 GLN A C 1
ATOM 1464 O O . GLN A 1 187 ? 5.530 11.567 -21.598 1.00 88.50 187 GLN A O 1
ATOM 1469 N N . HIS A 1 188 ? 7.443 10.613 -22.235 1.00 84.50 188 HIS A N 1
ATOM 1470 C CA . HIS A 1 188 ? 8.309 11.641 -21.647 1.00 84.50 188 HIS A CA 1
ATOM 1471 C C . HIS A 1 188 ? 8.222 13.003 -22.361 1.00 84.50 188 HIS A C 1
ATOM 1473 O O . HIS A 1 188 ? 8.569 14.021 -21.773 1.00 84.50 188 HIS A O 1
ATOM 1479 N N . LYS A 1 189 ? 7.819 13.017 -23.639 1.00 76.25 189 LYS A N 1
ATOM 1480 C CA . LYS A 1 189 ? 7.698 14.235 -24.459 1.00 76.25 189 LYS A CA 1
ATOM 1481 C C . LYS A 1 189 ? 6.347 14.951 -24.323 1.00 76.25 189 LYS A C 1
ATOM 1483 O O . LYS A 1 189 ? 6.210 16.029 -24.896 1.00 76.25 189 LYS A O 1
ATOM 1488 N N . LEU A 1 190 ? 5.372 14.326 -23.663 1.00 57.25 190 LEU A N 1
ATOM 1489 C CA . LEU A 1 190 ? 4.056 14.893 -23.354 1.00 57.25 190 LEU A CA 1
ATOM 1490 C C . LEU A 1 190 ? 4.112 15.623 -22.012 1.00 57.25 190 LEU A C 1
ATOM 1492 O O . LEU A 1 190 ? 3.443 16.672 -21.915 1.00 57.25 190 LEU A O 1
#

pLDDT: mean 86.17, std 16.67, range [34.66, 97.19]

Foldseek 3Di:
DDDDDDDDDDPDPDDPPDPDPFFFKWWDFQNPDIATATFPDDDPFWTWGQGPVRDIDTGGPVGTPDIATWDDPPDFAWKWWQFPVRDIATATWGGTGPFWTWGQHPNRIDIDGVNGTDHMDGDDPPVVVLVVLVVVFPCVDLVRLVVSLVVCVVVLVLVVSLVSLVVSCVVDPDPVSVVSNVVSVVSVVD